Protein AF-A0A800DAU1-F1 (afdb_monomer)

Nearest PDB structures (foldseek):
  5vff-assembly1_A  TM=6.151E-01  e=9.108E+00  Mus musculus
  1kho-assembly2_B  TM=2.269E-01  e=9.108E+00  Clostridium perfringens

Structure (mmCIF, N/CA/C/O backbone):
data_AF-A0A800DAU1-F1
#
_entry.id   AF-A0A800DAU1-F1
#
loop_
_atom_site.group_PDB
_atom_site.id
_atom_site.type_symbol
_atom_site.label_atom_id
_atom_site.label_alt_id
_atom_site.label_comp_id
_atom_site.label_asym_id
_atom_site.label_entity_id
_atom_site.label_seq_id
_atom_site.pdbx_PDB_ins_code
_atom_site.Cartn_x
_atom_site.Cartn_y
_atom_site.Cartn_z
_atom_site.occupancy
_atom_site.B_iso_or_equiv
_atom_site.auth_seq_id
_atom_site.auth_comp_id
_atom_site.auth_asym_id
_atom_site.auth_atom_id
_atom_site.pdbx_PDB_model_num
ATOM 1 N N . MET A 1 1 ? -64.737 -35.208 86.878 1.00 44.78 1 MET A N 1
ATOM 2 C CA . MET A 1 1 ? -64.895 -34.808 85.461 1.00 44.78 1 MET A CA 1
ATOM 3 C C . MET A 1 1 ? -65.272 -33.338 85.442 1.00 44.78 1 MET A C 1
ATOM 5 O O . MET A 1 1 ? -66.194 -33.000 86.157 1.00 44.78 1 MET A O 1
ATOM 9 N N . GLY A 1 2 ? -64.647 -32.400 84.747 1.00 47.62 2 GLY A N 1
ATOM 10 C CA . GLY A 1 2 ? -63.525 -32.377 83.817 1.00 47.62 2 GLY A CA 1
ATOM 11 C C . GLY A 1 2 ? -63.308 -30.891 83.492 1.00 47.62 2 GLY A C 1
ATOM 12 O O . GLY A 1 2 ? -64.279 -30.163 83.304 1.00 47.62 2 GLY A O 1
ATOM 13 N N . LYS A 1 3 ? -62.055 -30.428 83.526 1.00 49.62 3 LYS A N 1
ATOM 14 C CA . LYS A 1 3 ? -61.672 -29.065 83.135 1.00 49.62 3 LYS A CA 1
ATOM 15 C C . LYS A 1 3 ? -61.951 -28.879 81.639 1.00 49.62 3 LYS A C 1
ATOM 17 O O . LYS A 1 3 ? -61.521 -29.715 80.851 1.00 49.62 3 LYS A O 1
ATOM 22 N N . MET A 1 4 ? -62.595 -27.780 81.250 1.00 49.31 4 MET A N 1
ATOM 23 C CA . MET A 1 4 ? -62.482 -27.242 79.892 1.00 49.31 4 MET A CA 1
ATOM 24 C C . MET A 1 4 ? -61.886 -25.845 79.979 1.00 49.31 4 MET A C 1
ATOM 26 O O . MET A 1 4 ? -62.515 -24.885 80.416 1.00 49.31 4 MET A O 1
ATOM 30 N N . GLU A 1 5 ? -60.613 -25.809 79.619 1.00 56.72 5 GLU A N 1
ATOM 31 C CA . GLU A 1 5 ? -59.763 -24.644 79.485 1.00 56.72 5 GLU A CA 1
ATOM 32 C C . GLU A 1 5 ? -60.055 -23.998 78.129 1.00 56.72 5 GLU A C 1
ATOM 34 O O . GLU A 1 5 ? -59.922 -24.629 77.082 1.00 56.72 5 GLU A O 1
ATOM 39 N N . ASN A 1 6 ? -60.534 -22.757 78.159 1.00 59.88 6 ASN A N 1
ATOM 40 C CA . ASN A 1 6 ? -60.914 -22.002 76.975 1.00 59.88 6 ASN A CA 1
ATOM 41 C C . ASN A 1 6 ? -59.719 -21.138 76.547 1.00 59.88 6 ASN A C 1
ATOM 43 O O . ASN A 1 6 ? -59.437 -20.118 77.176 1.00 59.88 6 ASN A O 1
ATOM 47 N N . GLN A 1 7 ? -58.988 -21.560 75.512 1.00 56.31 7 GLN A N 1
ATOM 48 C CA . GLN A 1 7 ? -57.932 -20.746 74.905 1.00 56.31 7 GLN A CA 1
ATOM 49 C C . GLN A 1 7 ? -58.517 -19.784 73.857 1.00 56.31 7 GLN A C 1
ATOM 51 O O . GLN A 1 7 ? -59.252 -20.224 72.968 1.00 56.31 7 GLN A O 1
ATOM 56 N N . PRO A 1 8 ? -58.160 -18.487 73.882 1.00 56.88 8 PRO A N 1
ATOM 57 C CA . PRO A 1 8 ? -58.545 -17.562 72.829 1.00 56.88 8 PRO A CA 1
ATOM 58 C C . PRO A 1 8 ? -57.656 -17.743 71.590 1.00 56.88 8 PRO A C 1
ATOM 60 O O . PRO A 1 8 ? -56.426 -17.700 71.660 1.00 56.88 8 PRO A O 1
ATOM 63 N N . LYS A 1 9 ? -58.300 -17.902 70.428 1.00 58.44 9 LYS A N 1
ATOM 64 C CA . LYS A 1 9 ? -57.666 -17.872 69.104 1.00 58.44 9 LYS A CA 1
ATOM 65 C C . LYS A 1 9 ? -57.026 -16.497 68.875 1.00 58.44 9 LYS A C 1
ATOM 6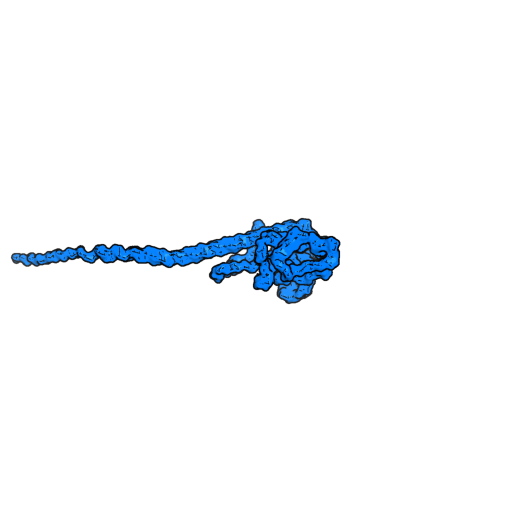7 O O . LYS A 1 9 ? -57.737 -15.505 68.726 1.00 58.44 9 LYS A O 1
ATOM 72 N N . ARG A 1 10 ? -55.692 -16.434 68.824 1.00 51.66 10 ARG A N 1
ATOM 73 C CA . ARG A 1 10 ? -54.959 -15.263 68.321 1.00 51.66 10 ARG A CA 1
ATOM 74 C C . ARG A 1 10 ? -55.112 -15.196 66.804 1.00 51.66 10 ARG A C 1
ATOM 76 O O . ARG A 1 10 ? -54.676 -16.097 66.094 1.00 51.66 10 ARG A O 1
ATOM 83 N N . ALA A 1 11 ? -55.741 -14.126 66.332 1.00 55.72 11 ALA A N 1
ATOM 84 C CA . ALA A 1 11 ? -55.803 -13.772 64.925 1.00 55.72 11 ALA A CA 1
ATOM 85 C C . ALA A 1 11 ? -54.410 -13.338 64.443 1.00 55.72 11 ALA A C 1
ATOM 87 O O . ALA A 1 11 ? -53.862 -12.339 64.900 1.00 55.72 11 ALA A O 1
ATOM 88 N N . SER A 1 12 ? -53.837 -14.113 63.529 1.00 56.31 12 SER A N 1
ATOM 89 C CA . SER A 1 12 ? -52.644 -13.780 62.758 1.00 56.31 12 SER A CA 1
ATOM 90 C C . SER A 1 12 ? -53.051 -12.910 61.565 1.00 56.31 12 SER A C 1
ATOM 92 O O . SER A 1 12 ? -53.364 -13.433 60.498 1.00 56.31 12 SER A O 1
ATOM 94 N N . VAL A 1 13 ? -53.100 -11.590 61.748 1.00 57.66 13 VAL A N 1
ATOM 95 C CA . VAL A 1 13 ? -53.393 -10.624 60.672 1.00 57.66 13 VAL A CA 1
ATOM 96 C C . VAL A 1 13 ? -52.386 -9.476 60.747 1.00 57.66 13 VAL A C 1
ATOM 98 O O . VAL A 1 13 ? -52.759 -8.351 61.027 1.00 57.66 13 VAL A O 1
ATOM 101 N N . GLU A 1 14 ? -51.093 -9.746 60.550 1.00 53.59 14 GLU A N 1
ATOM 102 C CA . GLU A 1 14 ? -50.077 -8.674 60.441 1.00 53.59 14 GLU A CA 1
ATOM 103 C C . GLU A 1 14 ? -48.959 -8.955 59.415 1.00 53.59 14 GLU A C 1
ATOM 105 O O . GLU A 1 14 ? -47.984 -8.215 59.347 1.00 53.59 14 GLU A O 1
ATOM 110 N N . HIS A 1 15 ? -49.083 -9.975 58.556 1.00 51.50 15 HIS A N 1
ATOM 111 C CA . HIS A 1 15 ? -47.980 -10.381 57.666 1.00 51.50 15 HIS A CA 1
ATOM 112 C C . HIS A 1 15 ? -48.125 -10.019 56.177 1.00 51.50 15 HIS A C 1
ATOM 114 O O . HIS A 1 15 ? -47.271 -10.406 55.385 1.00 51.50 15 HIS A O 1
ATOM 120 N N . GLU A 1 16 ? -49.142 -9.253 55.766 1.00 52.91 16 GLU A N 1
ATOM 121 C CA . GLU A 1 16 ? -49.354 -8.948 54.334 1.00 52.91 16 GLU A CA 1
ATOM 122 C C . GLU A 1 16 ? -49.002 -7.509 53.908 1.00 52.91 16 GLU A C 1
ATOM 124 O O . GLU A 1 16 ? -48.847 -7.238 52.717 1.00 52.91 16 GLU A O 1
ATOM 129 N N . ALA A 1 17 ? -48.793 -6.575 54.843 1.00 50.41 17 ALA A N 1
ATOM 130 C CA . ALA A 1 17 ? -48.525 -5.171 54.497 1.00 50.41 17 ALA A CA 1
ATOM 131 C C . ALA A 1 17 ? -47.050 -4.873 54.136 1.00 50.41 17 ALA A C 1
ATOM 133 O O . ALA A 1 17 ? -46.772 -3.894 53.442 1.00 50.41 17 ALA A O 1
ATOM 134 N N . GLY A 1 18 ? -46.099 -5.718 54.556 1.00 46.88 18 GLY A N 1
ATOM 135 C CA . GLY A 1 18 ? -44.660 -5.523 54.309 1.00 46.88 18 GLY A CA 1
ATOM 136 C C . GLY A 1 18 ? -44.160 -6.004 52.939 1.00 46.88 18 GLY A C 1
ATOM 137 O O . GLY A 1 18 ? -43.144 -5.516 52.449 1.00 46.88 18 GLY A O 1
ATOM 138 N N . ALA A 1 19 ? -44.881 -6.916 52.280 1.00 54.31 19 ALA A N 1
ATOM 139 C CA . ALA A 1 19 ? -44.413 -7.574 51.056 1.00 54.31 19 ALA A CA 1
ATOM 140 C C . ALA A 1 19 ? -44.538 -6.707 49.785 1.00 54.31 19 ALA A C 1
ATOM 142 O O . ALA A 1 19 ? -43.843 -6.942 48.800 1.00 54.31 19 ALA A O 1
ATOM 143 N N . ARG A 1 20 ? -45.386 -5.667 49.789 1.00 52.28 20 ARG A N 1
ATOM 144 C CA . ARG A 1 20 ? -45.664 -4.857 48.585 1.00 52.28 20 ARG A CA 1
ATOM 145 C C . ARG A 1 20 ? -44.601 -3.804 48.246 1.00 52.28 20 ARG A C 1
ATOM 147 O O . ARG A 1 20 ? -44.620 -3.281 47.138 1.00 52.28 20 ARG A O 1
ATOM 154 N N . ARG A 1 21 ? -43.663 -3.493 49.150 1.00 54.31 21 ARG A N 1
ATOM 155 C CA . ARG A 1 21 ? -42.568 -2.531 48.883 1.00 54.31 21 ARG A CA 1
ATOM 156 C C . ARG A 1 21 ? -41.287 -3.171 48.334 1.00 54.31 21 ARG A C 1
ATOM 158 O O . ARG A 1 21 ? -40.454 -2.450 47.799 1.00 54.31 21 ARG A O 1
ATOM 165 N N . ALA A 1 22 ? -41.142 -4.495 48.412 1.00 58.00 22 ALA A N 1
ATOM 166 C CA . ALA A 1 22 ? -39.903 -5.187 48.046 1.00 58.00 22 ALA A CA 1
ATOM 167 C C . ALA A 1 22 ? -39.647 -5.288 46.525 1.00 58.00 22 ALA A C 1
ATOM 169 O O . ALA A 1 22 ? -38.501 -5.427 46.117 1.00 58.00 22 ALA A O 1
ATOM 170 N N . GLY A 1 23 ? -40.677 -5.172 45.677 1.00 61.88 23 GLY A N 1
ATOM 171 C CA . GLY A 1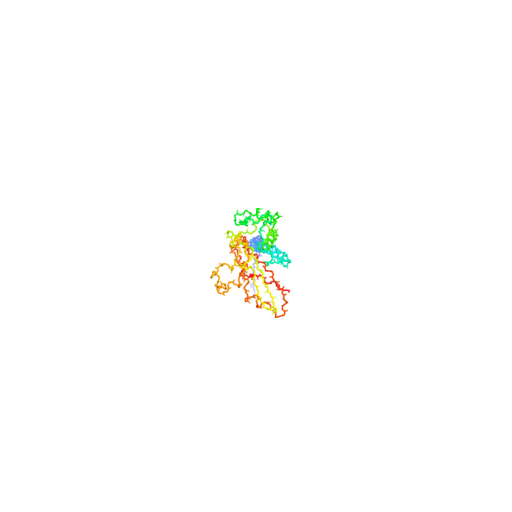 23 ? -40.532 -5.361 44.223 1.00 61.88 23 GLY A CA 1
ATOM 172 C C . GLY A 1 23 ? -40.119 -4.119 43.420 1.00 61.88 23 GLY A C 1
ATOM 173 O O . GLY A 1 23 ? -39.563 -4.250 42.335 1.00 61.88 23 GLY A O 1
ATOM 174 N N . LEU A 1 24 ? -40.361 -2.906 43.933 1.00 67.31 24 LEU A N 1
ATOM 175 C CA . LEU A 1 24 ? -40.197 -1.666 43.150 1.00 67.31 24 LEU A CA 1
ATOM 176 C C . LEU A 1 24 ? -38.726 -1.278 42.908 1.00 67.31 24 LEU A C 1
ATOM 178 O O . LEU A 1 24 ? -38.423 -0.662 41.892 1.00 67.31 24 LEU A O 1
ATOM 182 N N . GLY A 1 25 ? -37.810 -1.654 43.806 1.00 78.50 25 GLY A N 1
ATOM 183 C CA . GLY A 1 25 ? -36.373 -1.388 43.645 1.00 78.50 25 GLY A CA 1
ATOM 184 C C . GLY A 1 25 ? -35.638 -2.435 42.805 1.00 78.50 25 GLY A C 1
ATOM 185 O O . GLY A 1 25 ? -34.617 -2.128 42.197 1.00 78.50 25 GLY A O 1
ATOM 186 N N . GLN A 1 26 ? -36.168 -3.657 42.728 1.00 86.75 26 GLN A N 1
ATOM 187 C CA . GLN A 1 26 ? -35.497 -4.778 42.070 1.00 86.75 26 GLN A CA 1
ATOM 188 C C . GLN A 1 26 ? -35.384 -4.572 40.552 1.00 86.75 26 GLN A C 1
ATOM 190 O O . GLN A 1 26 ? -34.303 -4.735 39.998 1.00 86.75 26 GLN A O 1
ATOM 195 N N . SER A 1 27 ? -36.454 -4.115 39.892 1.00 87.00 27 SER A N 1
ATOM 196 C CA . SER A 1 27 ? -36.438 -3.853 38.442 1.00 87.00 27 SER A CA 1
ATOM 197 C C . SER A 1 27 ? -35.464 -2.728 38.050 1.00 87.00 27 SER A C 1
ATOM 199 O O . SER A 1 27 ? -34.816 -2.802 37.002 1.00 87.00 27 SER A O 1
ATOM 201 N N . MET A 1 28 ? -35.300 -1.712 38.910 1.00 91.25 28 MET A N 1
ATOM 202 C CA . MET A 1 28 ? -34.313 -0.649 38.690 1.00 91.25 28 MET A CA 1
ATOM 203 C C . MET A 1 28 ? -32.881 -1.164 38.842 1.00 91.25 28 MET A C 1
ATOM 205 O O . MET A 1 28 ? -32.027 -0.797 38.042 1.00 91.25 28 MET A O 1
ATOM 209 N N . VAL A 1 29 ? -32.623 -2.039 39.820 1.00 94.12 29 VAL A N 1
ATOM 210 C CA . VAL A 1 29 ? -31.297 -2.645 40.024 1.00 94.12 29 VAL A CA 1
ATOM 211 C C . VAL A 1 29 ? -30.943 -3.600 38.884 1.00 94.12 29 VAL A C 1
ATOM 213 O O . VAL A 1 29 ? -29.836 -3.528 38.358 1.00 94.12 29 VAL A O 1
ATOM 216 N N . GLU A 1 30 ? -31.881 -4.441 38.445 1.00 93.69 30 GLU A N 1
ATOM 217 C CA . GLU A 1 30 ? -31.672 -5.342 37.304 1.00 93.69 30 GLU A CA 1
ATOM 218 C C . GLU A 1 30 ? -31.353 -4.555 36.025 1.00 93.69 30 GLU A C 1
ATOM 220 O O . GLU A 1 30 ? -30.387 -4.868 35.329 1.00 93.69 30 GLU A O 1
ATOM 225 N N . THR A 1 31 ? -32.093 -3.476 35.755 1.00 94.50 31 THR A N 1
ATOM 226 C CA . THR A 1 31 ? -31.830 -2.621 34.587 1.00 94.50 31 THR A CA 1
ATOM 227 C C . THR A 1 31 ? -30.508 -1.867 34.719 1.00 94.50 31 THR A C 1
ATOM 229 O O . THR A 1 31 ? -29.761 -1.773 33.748 1.00 94.50 31 THR A O 1
ATOM 232 N N . ALA A 1 32 ? -30.175 -1.370 35.914 1.00 95.81 32 ALA A N 1
ATOM 233 C CA . ALA A 1 32 ? -28.920 -0.663 36.166 1.00 95.81 32 ALA A CA 1
ATOM 234 C C . ALA A 1 32 ? -27.685 -1.553 35.958 1.00 95.81 32 ALA A C 1
ATOM 236 O O . ALA A 1 32 ? -26.639 -1.045 35.563 1.00 95.81 32 ALA A O 1
ATOM 237 N N . ILE A 1 33 ? -27.804 -2.865 36.188 1.00 96.19 33 ILE A N 1
ATOM 238 C CA . ILE A 1 33 ? -26.721 -3.831 35.958 1.00 96.19 33 ILE A CA 1
ATOM 239 C C . ILE A 1 33 ? -26.691 -4.301 34.495 1.00 96.19 33 ILE A C 1
ATOM 241 O O . ILE A 1 33 ? -25.612 -4.457 33.929 1.00 96.19 33 ILE A O 1
ATOM 245 N N . MET A 1 34 ? -27.848 -4.488 33.852 1.00 97.38 34 MET A N 1
ATOM 246 C CA . MET A 1 34 ? -27.910 -4.932 32.451 1.00 97.38 34 MET A CA 1
ATOM 247 C C . MET A 1 34 ? -27.519 -3.840 31.452 1.00 97.38 34 MET A C 1
ATOM 249 O O . MET A 1 34 ? -26.905 -4.135 30.428 1.00 97.38 34 MET A O 1
ATOM 253 N N . LEU A 1 35 ? -27.845 -2.578 31.740 1.00 96.62 35 LEU A N 1
ATOM 254 C CA . LEU A 1 35 ? -27.559 -1.453 30.853 1.00 96.62 35 LEU A CA 1
ATOM 255 C C . LEU A 1 35 ? -26.067 -1.314 30.491 1.00 96.62 35 LEU A C 1
ATOM 257 O O . LEU A 1 35 ? -25.782 -1.251 29.297 1.00 96.62 35 LEU A O 1
ATOM 261 N N . PRO A 1 36 ? -25.100 -1.293 31.432 1.00 94.44 36 PRO A N 1
ATOM 262 C CA . PRO A 1 36 ? -23.690 -1.183 31.066 1.00 94.44 36 PRO A CA 1
ATOM 263 C C . PRO A 1 36 ? -23.222 -2.368 30.214 1.00 94.44 36 PRO A C 1
ATOM 265 O O . PRO A 1 36 ? -22.503 -2.155 29.245 1.00 94.44 36 PRO A O 1
ATOM 268 N N . ILE A 1 37 ? -23.680 -3.592 30.502 1.00 95.56 37 ILE A N 1
ATOM 269 C CA . ILE A 1 37 ? -23.344 -4.786 29.707 1.00 95.56 37 ILE A CA 1
ATOM 270 C C . ILE A 1 37 ? -23.860 -4.635 28.270 1.00 95.56 37 ILE A C 1
ATOM 272 O O . ILE A 1 37 ? -23.130 -4.902 27.315 1.00 95.56 37 ILE A O 1
ATOM 276 N N . LEU A 1 38 ? -25.096 -4.157 28.107 1.00 96.69 38 LEU A N 1
ATOM 277 C CA . LEU A 1 38 ? -25.680 -3.906 26.792 1.00 96.69 38 LEU A CA 1
ATOM 278 C C . LEU A 1 38 ? -24.913 -2.816 26.030 1.00 96.69 38 LEU A C 1
ATOM 280 O O . LEU A 1 38 ? -24.658 -2.974 24.839 1.00 96.69 38 LEU A O 1
ATOM 284 N N . LEU A 1 39 ? -24.515 -1.735 26.705 1.00 94.25 39 LEU A N 1
ATOM 285 C CA . LEU A 1 39 ? -23.732 -0.661 26.091 1.00 94.25 39 LEU A CA 1
ATOM 286 C C . LEU A 1 39 ? -22.349 -1.147 25.644 1.00 94.25 39 LEU A C 1
ATOM 288 O O . LEU A 1 39 ? -21.928 -0.799 24.544 1.00 94.25 39 LEU A O 1
ATOM 292 N N . PHE A 1 40 ? -21.679 -1.991 26.434 1.00 92.06 40 PHE A N 1
ATOM 293 C CA . PHE A 1 40 ? -20.421 -2.625 26.024 1.00 92.06 40 PHE A CA 1
ATOM 294 C C . PHE A 1 40 ? -20.599 -3.505 24.784 1.00 92.06 40 PHE A C 1
ATOM 296 O O . PHE A 1 40 ? -19.793 -3.431 23.860 1.00 92.06 40 PHE A O 1
ATOM 303 N N . LEU A 1 41 ? -21.670 -4.300 24.732 1.00 92.81 41 LEU A N 1
ATOM 304 C CA . LEU A 1 41 ? -21.959 -5.155 23.582 1.00 92.81 41 LEU A CA 1
ATOM 305 C C . LEU A 1 41 ? -22.240 -4.330 22.318 1.00 92.81 41 LEU A C 1
ATOM 307 O O . LEU A 1 41 ? -21.710 -4.640 21.254 1.00 92.81 41 LEU A O 1
ATOM 311 N N . ILE A 1 42 ? -23.022 -3.253 22.432 1.00 94.38 42 ILE A N 1
ATOM 312 C CA . ILE A 1 42 ? -23.292 -2.346 21.308 1.00 94.38 42 ILE A CA 1
ATOM 313 C C . ILE A 1 42 ? -22.000 -1.661 20.848 1.00 94.38 42 ILE A C 1
ATOM 315 O O . ILE A 1 42 ? -21.743 -1.617 19.648 1.00 94.38 42 ILE A O 1
ATOM 319 N N . ALA A 1 43 ? -21.173 -1.169 21.776 1.00 91.62 43 ALA A N 1
ATOM 320 C CA . ALA A 1 43 ? -19.896 -0.542 21.443 1.00 91.62 43 ALA A CA 1
ATOM 321 C C . ALA A 1 43 ? -18.969 -1.505 20.682 1.00 91.62 43 ALA A C 1
ATOM 323 O O . ALA A 1 43 ? -18.417 -1.124 19.652 1.00 91.62 43 ALA A O 1
ATOM 324 N N . GLY A 1 44 ? -18.872 -2.763 21.126 1.00 89.31 44 GLY A N 1
ATOM 325 C CA . GLY A 1 44 ? -18.091 -3.790 20.433 1.00 89.31 44 GLY A CA 1
ATOM 326 C C . GLY A 1 44 ? -18.612 -4.095 19.025 1.00 89.31 44 GLY A C 1
ATOM 327 O O . GLY A 1 44 ? -17.827 -4.184 18.086 1.00 89.31 44 GLY A O 1
ATOM 328 N N . ILE A 1 45 ? -19.935 -4.195 18.838 1.00 91.88 45 ILE A N 1
ATOM 329 C CA . ILE A 1 45 ? -20.529 -4.409 17.505 1.00 91.88 45 ILE A CA 1
ATOM 330 C C . ILE A 1 45 ? -20.237 -3.228 16.572 1.00 91.88 45 ILE A C 1
ATOM 332 O O . ILE A 1 45 ? -19.914 -3.438 15.403 1.00 91.88 45 ILE A O 1
ATOM 336 N N . VAL A 1 46 ? -20.344 -1.994 17.074 1.00 92.31 46 VAL A N 1
ATOM 337 C CA . VAL A 1 46 ? -20.058 -0.786 16.285 1.00 92.31 46 VAL A CA 1
ATOM 338 C C . VAL A 1 46 ? -18.590 -0.745 15.860 1.00 92.31 46 VAL A C 1
ATOM 340 O O . VAL A 1 46 ? -18.316 -0.463 14.696 1.00 92.31 46 VAL A O 1
ATOM 343 N N . GLU A 1 47 ? -17.657 -1.069 16.758 1.00 89.50 47 GLU A N 1
ATOM 344 C CA . GLU A 1 47 ? -16.227 -1.098 16.431 1.00 89.50 47 GLU A CA 1
ATOM 345 C C . GLU A 1 47 ? -15.894 -2.177 15.393 1.00 89.50 47 GLU A C 1
ATOM 347 O O . GLU A 1 47 ? -15.238 -1.879 14.396 1.00 89.50 47 GLU A O 1
ATOM 352 N N . ILE A 1 48 ? -16.415 -3.399 15.555 1.00 87.75 48 ILE A N 1
ATOM 353 C CA . ILE A 1 48 ? -16.227 -4.475 14.568 1.00 87.75 48 ILE A CA 1
ATOM 354 C C . ILE A 1 48 ? -16.808 -4.072 13.208 1.00 87.75 48 ILE A C 1
ATOM 356 O O . ILE A 1 48 ? -16.197 -4.335 12.174 1.00 87.75 48 ILE A O 1
ATOM 360 N N . GLY A 1 49 ? -17.970 -3.412 13.188 1.00 90.19 49 GLY A N 1
ATOM 361 C CA . GLY A 1 49 ? -18.570 -2.903 11.955 1.00 90.19 49 GLY A CA 1
ATOM 362 C C . GLY A 1 49 ? -17.705 -1.844 11.266 1.00 90.19 49 GLY A C 1
ATOM 363 O O . GLY A 1 49 ? -17.529 -1.897 10.049 1.00 90.19 49 GLY A O 1
ATOM 364 N N . ALA A 1 50 ? -17.132 -0.914 12.035 1.00 88.50 50 ALA A N 1
ATOM 365 C CA . ALA A 1 50 ? -16.229 0.109 11.513 1.00 88.50 50 ALA A CA 1
ATOM 366 C C . ALA A 1 50 ? -14.948 -0.506 10.923 1.00 88.50 50 ALA A C 1
ATOM 368 O O . ALA A 1 50 ? -14.601 -0.195 9.783 1.00 88.50 50 ALA A O 1
ATOM 369 N N . LEU A 1 51 ? -14.310 -1.431 11.648 1.00 87.38 51 LEU A N 1
ATOM 370 C CA . LEU A 1 51 ? -13.112 -2.143 11.188 1.00 87.38 51 LEU A CA 1
ATOM 371 C C . LEU A 1 51 ? -13.394 -3.025 9.968 1.00 87.38 51 LEU A C 1
ATOM 373 O O . LEU A 1 51 ? -12.598 -3.063 9.036 1.00 87.38 51 LEU A O 1
ATOM 377 N N . GLY A 1 52 ? -14.541 -3.706 9.936 1.00 87.69 52 GLY A N 1
ATOM 378 C CA . GLY A 1 52 ? -14.950 -4.508 8.785 1.00 87.69 52 GLY A CA 1
ATOM 379 C C . GLY A 1 52 ? -15.164 -3.657 7.534 1.00 87.69 52 GLY A C 1
ATOM 380 O O . GLY A 1 52 ? -14.711 -4.026 6.454 1.00 87.69 52 GLY A O 1
ATOM 381 N N . ASN A 1 53 ? -15.808 -2.496 7.669 1.00 91.00 53 ASN A N 1
ATOM 382 C CA . ASN A 1 53 ? -15.989 -1.566 6.554 1.00 91.00 53 ASN A CA 1
ATOM 383 C C . ASN A 1 53 ? -14.646 -1.038 6.026 1.00 91.00 53 ASN A C 1
ATOM 385 O O . ASN A 1 53 ? -14.421 -1.004 4.820 1.00 91.00 53 ASN A O 1
ATOM 389 N N . GLU A 1 54 ? -13.756 -0.649 6.934 1.00 89.25 54 GLU A N 1
ATOM 390 C CA . GLU A 1 54 ? -12.395 -0.225 6.619 1.00 89.25 54 GLU A CA 1
ATOM 391 C C . GLU A 1 54 ? -11.618 -1.313 5.869 1.00 89.25 54 GLU A C 1
ATOM 393 O O . GLU A 1 54 ? -11.109 -1.066 4.777 1.00 89.25 54 GLU A O 1
ATOM 398 N N . TYR A 1 55 ? -11.610 -2.537 6.393 1.00 88.25 55 TYR A N 1
ATOM 399 C CA . TYR A 1 55 ? -10.966 -3.675 5.749 1.00 88.25 55 TYR A CA 1
ATOM 400 C C . TYR A 1 55 ? -11.459 -3.891 4.313 1.00 88.25 55 TYR A C 1
ATOM 402 O O . TYR A 1 55 ? -10.647 -4.060 3.404 1.00 88.25 55 TYR A O 1
ATOM 410 N N . MET A 1 56 ? -12.777 -3.845 4.088 1.00 91.69 56 MET A N 1
ATOM 411 C CA . MET A 1 56 ? -13.346 -4.023 2.748 1.00 91.69 56 MET A CA 1
ATOM 412 C C . MET A 1 56 ? -12.871 -2.940 1.773 1.00 91.69 56 MET A C 1
ATOM 414 O O . MET A 1 56 ? -12.511 -3.263 0.646 1.00 91.69 56 MET A O 1
ATOM 418 N N . ILE A 1 57 ? -12.793 -1.681 2.217 1.00 94.25 57 ILE A N 1
ATOM 419 C CA . ILE A 1 57 ? -12.289 -0.565 1.402 1.00 94.25 57 ILE A CA 1
ATOM 420 C C . ILE A 1 57 ? -10.843 -0.819 0.958 1.00 94.25 57 ILE A C 1
ATOM 422 O O . ILE A 1 57 ? -10.527 -0.690 -0.225 1.00 94.25 57 ILE A O 1
ATOM 426 N N . PHE A 1 58 ? -9.965 -1.203 1.886 1.00 93.19 58 PHE A N 1
ATOM 427 C CA . PHE A 1 58 ? -8.566 -1.496 1.567 1.00 93.19 58 PHE A CA 1
ATOM 428 C C . PHE A 1 58 ? -8.417 -2.719 0.669 1.00 93.19 58 PHE A C 1
ATOM 430 O O . PHE A 1 58 ? -7.630 -2.707 -0.279 1.00 93.19 58 PHE A O 1
ATOM 437 N N . HIS A 1 59 ? -9.193 -3.766 0.935 1.00 92.50 59 HIS A N 1
ATOM 438 C CA . HIS A 1 59 ? -9.163 -4.985 0.144 1.00 92.50 59 HIS A CA 1
ATOM 439 C C . HIS A 1 59 ? -9.619 -4.742 -1.301 1.00 92.50 59 HIS A C 1
ATOM 441 O O . HIS A 1 59 ? -8.976 -5.218 -2.239 1.00 92.50 59 HIS A O 1
ATOM 447 N N . ASP A 1 60 ? -10.689 -3.970 -1.493 1.00 95.19 60 ASP A N 1
ATOM 448 C CA . ASP A 1 60 ? -11.180 -3.605 -2.821 1.00 95.19 60 ASP A CA 1
ATOM 449 C C . ASP A 1 60 ? -10.168 -2.718 -3.562 1.00 95.19 60 ASP A C 1
ATOM 451 O O . ASP A 1 60 ? -9.874 -2.978 -4.732 1.00 95.19 60 ASP A O 1
ATOM 455 N N . ALA A 1 61 ? -9.553 -1.746 -2.876 1.00 96.38 61 ALA A N 1
ATOM 456 C CA . ALA A 1 61 ? -8.500 -0.904 -3.445 1.00 96.38 61 ALA A CA 1
ATOM 457 C C . ALA A 1 61 ? -7.280 -1.722 -3.908 1.00 96.38 61 ALA A C 1
ATOM 459 O O . ALA A 1 61 ? -6.802 -1.536 -5.030 1.00 96.38 61 ALA A O 1
ATOM 460 N N . ALA A 1 62 ? -6.806 -2.662 -3.083 1.00 95.56 62 ALA A N 1
ATOM 461 C CA . ALA A 1 62 ? -5.686 -3.537 -3.425 1.00 95.56 62 ALA A CA 1
ATOM 462 C C . ALA A 1 62 ? -6.016 -4.451 -4.615 1.00 95.56 62 ALA A C 1
ATOM 464 O O . ALA A 1 62 ? -5.201 -4.618 -5.523 1.00 95.56 62 ALA A O 1
ATOM 465 N N . ARG A 1 63 ? -7.228 -5.022 -4.651 1.00 95.12 63 ARG A N 1
ATOM 466 C CA . ARG A 1 63 ? -7.676 -5.897 -5.745 1.00 95.12 63 ARG A CA 1
ATOM 467 C C . ARG A 1 63 ? -7.794 -5.167 -7.068 1.00 95.12 63 ARG A C 1
ATOM 469 O O . ARG A 1 63 ? -7.417 -5.730 -8.095 1.00 95.12 63 ARG A O 1
ATOM 476 N N . GLU A 1 64 ? -8.330 -3.954 -7.053 1.00 96.50 64 GLU A N 1
ATOM 477 C CA . GLU A 1 64 ? -8.465 -3.154 -8.264 1.00 96.50 64 GLU A CA 1
ATOM 478 C C . GLU A 1 64 ? -7.091 -2.745 -8.804 1.00 96.50 64 GLU A C 1
ATOM 480 O O . GLU A 1 64 ? -6.802 -2.954 -9.982 1.00 96.50 64 GLU A O 1
ATOM 485 N N . ALA A 1 65 ? -6.195 -2.295 -7.922 1.00 96.75 65 ALA A N 1
ATOM 486 C CA . ALA A 1 65 ? -4.812 -1.990 -8.274 1.00 96.75 65 ALA A CA 1
ATOM 487 C C . ALA A 1 65 ? -4.060 -3.209 -8.832 1.00 96.75 65 ALA A C 1
ATOM 489 O O . ALA A 1 65 ? -3.400 -3.106 -9.865 1.00 96.75 65 ALA A O 1
ATOM 490 N N . ALA A 1 66 ? -4.201 -4.383 -8.207 1.00 95.75 66 ALA A N 1
ATOM 491 C CA . ALA A 1 66 ? -3.565 -5.612 -8.676 1.00 95.75 66 ALA A CA 1
ATOM 492 C C . ALA A 1 66 ? -4.104 -6.061 -10.044 1.00 95.75 66 ALA A C 1
ATOM 494 O O . ALA A 1 66 ? -3.328 -6.465 -10.910 1.00 95.75 66 ALA A O 1
ATOM 495 N N . ARG A 1 67 ? -5.422 -5.966 -10.272 1.00 95.25 67 ARG A N 1
ATOM 496 C CA . ARG A 1 67 ? -6.043 -6.278 -11.572 1.00 95.25 67 ARG A CA 1
ATOM 497 C C . ARG A 1 67 ? -5.557 -5.357 -12.676 1.00 95.25 67 ARG A C 1
ATOM 499 O O . ARG A 1 67 ? -5.292 -5.824 -13.780 1.00 95.25 67 ARG A O 1
ATOM 506 N N . PHE A 1 68 ? -5.455 -4.069 -12.379 1.00 95.06 68 PHE A N 1
ATOM 507 C CA . PHE A 1 68 ? -4.922 -3.092 -13.310 1.00 95.06 68 PHE A CA 1
ATOM 508 C C . PHE A 1 68 ? -3.444 -3.366 -13.612 1.00 95.06 68 PHE A C 1
ATOM 510 O O . PHE A 1 68 ? -3.080 -3.512 -14.777 1.00 95.06 68 PHE A O 1
ATOM 517 N N . GLY A 1 69 ? -2.620 -3.552 -12.576 1.00 93.38 69 GLY A N 1
ATOM 518 C CA . GLY A 1 69 ? -1.196 -3.855 -12.718 1.00 93.38 69 GLY A CA 1
ATOM 519 C C . GLY A 1 69 ? -0.920 -5.154 -13.476 1.00 93.38 69 GLY A C 1
ATOM 520 O O . GLY A 1 69 ? 0.044 -5.225 -14.227 1.00 93.38 69 GLY A O 1
ATOM 521 N N . ALA A 1 70 ? -1.783 -6.166 -13.362 1.00 93.19 70 ALA A N 1
ATOM 522 C CA . ALA A 1 70 ? -1.642 -7.420 -14.107 1.00 93.19 70 ALA A CA 1
ATOM 523 C C . ALA A 1 70 ? -1.765 -7.257 -15.637 1.00 93.19 70 ALA A C 1
ATOM 525 O O . ALA A 1 70 ? -1.341 -8.146 -16.373 1.00 93.19 70 ALA A O 1
ATOM 526 N N . ASN A 1 71 ? -2.327 -6.143 -16.122 1.00 91.69 71 ASN A N 1
ATOM 527 C CA . ASN A 1 71 ? -2.398 -5.823 -17.552 1.00 91.69 71 ASN A CA 1
ATOM 528 C C . ASN A 1 71 ? -1.187 -5.020 -18.054 1.00 91.69 71 ASN A C 1
ATOM 530 O O . ASN A 1 71 ? -1.111 -4.724 -19.248 1.00 91.69 71 ASN A O 1
ATOM 534 N N . LEU A 1 72 ? -0.270 -4.640 -17.163 1.00 89.06 72 LEU A N 1
ATOM 535 C CA . LEU A 1 72 ? 0.900 -3.826 -17.469 1.00 89.06 72 LEU A CA 1
ATOM 536 C C . LEU A 1 72 ? 2.187 -4.652 -17.412 1.00 89.06 72 LEU A C 1
ATOM 538 O O . LEU A 1 72 ? 2.238 -5.728 -16.818 1.00 89.06 72 LEU A O 1
ATOM 542 N N . ASP A 1 73 ? 3.246 -4.115 -18.014 1.00 88.19 73 ASP A N 1
ATOM 543 C CA . ASP A 1 73 ? 4.572 -4.728 -18.013 1.00 88.19 73 ASP A CA 1
ATOM 544 C C . ASP A 1 73 ? 5.565 -3.876 -17.194 1.00 88.19 73 ASP A C 1
ATOM 546 O O . ASP A 1 73 ? 5.974 -2.798 -17.648 1.00 88.19 73 ASP A O 1
ATOM 550 N N . PRO A 1 74 ? 5.999 -4.343 -16.006 1.00 86.19 74 PRO A N 1
ATOM 551 C CA . PRO A 1 74 ? 6.941 -3.607 -15.168 1.00 86.19 74 PRO A CA 1
ATOM 552 C C . PRO A 1 74 ? 8.355 -3.525 -15.762 1.00 86.19 74 PRO A C 1
ATOM 554 O O . PRO A 1 74 ? 9.166 -2.743 -15.270 1.00 86.19 74 PRO A O 1
ATOM 557 N N . GLU A 1 75 ? 8.706 -4.322 -16.776 1.00 82.69 75 GLU A N 1
ATOM 558 C CA . GLU A 1 75 ? 10.006 -4.236 -17.450 1.00 82.69 75 GLU A CA 1
ATOM 559 C C . GLU A 1 75 ? 10.057 -3.094 -18.466 1.00 82.69 75 GLU A C 1
ATOM 561 O O . GLU A 1 75 ? 11.089 -2.424 -18.605 1.00 82.69 75 GLU A O 1
ATOM 566 N N . LEU A 1 76 ? 8.937 -2.847 -19.144 1.00 78.81 76 LEU A N 1
ATOM 567 C CA . LEU A 1 76 ? 8.850 -1.810 -20.162 1.00 78.81 76 LEU A CA 1
ATOM 568 C C . LEU A 1 76 ? 8.607 -0.436 -19.552 1.00 78.81 76 LEU A C 1
ATOM 570 O O . LEU A 1 76 ? 9.203 0.534 -20.018 1.00 78.81 76 LEU A O 1
ATOM 574 N N . THR A 1 77 ? 7.760 -0.337 -18.525 1.00 76.12 77 THR A N 1
ATOM 575 C CA . THR A 1 77 ? 7.197 0.968 -18.167 1.00 76.12 77 THR A CA 1
ATOM 576 C C . THR A 1 77 ? 7.756 1.595 -16.888 1.00 76.12 77 THR A C 1
ATOM 578 O O . THR A 1 77 ? 7.684 2.810 -16.724 1.00 76.12 77 THR A O 1
ATOM 581 N N . SER A 1 78 ? 8.451 0.841 -16.029 1.00 75.25 78 SER A N 1
ATOM 582 C CA . SER A 1 78 ? 9.019 1.371 -14.772 1.00 75.25 78 SER A CA 1
ATOM 583 C C . SER A 1 78 ? 10.127 2.423 -14.950 1.00 75.25 78 SER A C 1
ATOM 585 O O . SER A 1 78 ? 10.550 3.046 -13.979 1.00 75.25 78 SER A O 1
ATOM 587 N N . LYS A 1 79 ? 10.660 2.578 -16.168 1.00 71.62 79 LYS A N 1
ATOM 588 C CA . LYS A 1 79 ? 11.773 3.491 -16.477 1.00 71.62 79 LYS A CA 1
ATOM 589 C C . LYS A 1 79 ? 11.305 4.895 -16.846 1.00 71.62 79 LYS A C 1
ATOM 591 O O . LYS A 1 79 ? 12.125 5.813 -16.852 1.00 71.62 79 LYS A O 1
ATOM 596 N N . TYR A 1 80 ? 10.027 5.071 -17.172 1.00 70.69 80 TYR A N 1
ATOM 597 C CA . TYR A 1 80 ? 9.504 6.363 -17.601 1.00 70.69 80 TYR A CA 1
ATOM 598 C C . TYR A 1 80 ? 9.115 7.233 -16.395 1.00 70.69 80 TYR A C 1
ATOM 600 O O . TYR A 1 80 ? 8.663 6.695 -15.379 1.00 70.69 80 TYR A O 1
ATOM 608 N N . PRO A 1 81 ? 9.340 8.559 -16.473 1.00 64.88 81 PRO A N 1
ATOM 609 C CA . PRO A 1 81 ? 9.004 9.493 -15.404 1.00 64.88 81 PRO A CA 1
ATOM 610 C C . PRO A 1 81 ? 7.494 9.647 -15.190 1.00 64.88 81 PRO A C 1
ATOM 612 O O . PRO A 1 81 ? 6.671 9.183 -15.985 1.00 64.88 81 PRO A O 1
ATOM 615 N N . PHE A 1 82 ? 7.136 10.301 -14.081 1.00 63.47 82 PHE A N 1
ATOM 616 C CA . PHE A 1 82 ? 5.744 10.593 -13.733 1.00 63.47 82 PHE A CA 1
ATOM 617 C C . PHE A 1 82 ? 5.061 11.574 -14.701 1.00 63.47 82 PHE A C 1
ATOM 619 O O . PHE A 1 82 ? 3.844 11.558 -14.792 1.00 63.47 82 PHE A O 1
ATOM 626 N N . ASP A 1 83 ? 5.827 12.377 -15.441 1.00 61.81 83 ASP A N 1
ATOM 627 C CA . ASP A 1 83 ? 5.338 13.159 -16.578 1.00 61.81 83 ASP A CA 1
ATOM 628 C C . ASP A 1 83 ? 6.138 12.770 -17.827 1.00 61.81 83 ASP A C 1
ATOM 630 O O . ASP A 1 83 ? 7.315 13.108 -17.970 1.00 61.81 83 ASP A O 1
ATOM 634 N N . ALA A 1 84 ? 5.516 12.021 -18.738 1.00 54.72 84 ALA A N 1
ATOM 635 C CA . ALA A 1 84 ? 6.170 11.588 -19.973 1.00 54.72 84 ALA A CA 1
ATOM 636 C C . ALA A 1 84 ? 6.447 12.743 -20.964 1.00 54.72 84 ALA A C 1
ATOM 638 O O . ALA A 1 84 ? 7.128 12.522 -21.970 1.00 54.72 84 ALA A O 1
ATOM 639 N N . HIS A 1 85 ? 5.946 13.961 -20.708 1.00 55.34 85 HIS A N 1
ATOM 640 C CA . HIS A 1 85 ? 6.147 15.121 -21.581 1.00 55.34 85 HIS A CA 1
ATOM 641 C C . HIS A 1 85 ? 7.514 15.785 -21.396 1.00 55.34 85 HIS A C 1
ATOM 643 O O . HIS A 1 85 ? 8.013 16.399 -22.344 1.00 55.34 85 HIS A O 1
ATOM 649 N N . ASN A 1 86 ? 8.139 15.643 -20.222 1.00 62.16 86 ASN A N 1
ATOM 650 C CA . ASN A 1 86 ? 9.469 16.175 -19.954 1.00 62.16 86 ASN A CA 1
ATOM 651 C C . ASN A 1 86 ? 10.347 15.144 -19.217 1.00 62.16 86 ASN A C 1
ATOM 653 O O . ASN A 1 86 ? 10.169 14.916 -18.022 1.00 62.16 86 ASN A O 1
ATOM 657 N N . PRO A 1 87 ? 11.333 14.533 -19.899 1.00 59.91 87 PRO A N 1
ATOM 658 C CA . PRO A 1 87 ? 12.174 13.493 -19.312 1.00 59.91 87 PRO A CA 1
ATOM 659 C C . PRO A 1 87 ? 13.097 13.990 -18.187 1.00 59.91 87 PRO A C 1
ATOM 661 O O . PRO A 1 87 ? 13.661 13.161 -17.474 1.00 59.91 87 PRO A O 1
ATOM 664 N N . ASP A 1 88 ? 13.254 15.309 -18.038 1.00 66.62 88 ASP A N 1
ATOM 665 C CA . ASP A 1 88 ? 14.106 15.934 -17.023 1.00 66.62 88 ASP A CA 1
ATOM 666 C C . ASP A 1 88 ? 13.349 16.288 -15.730 1.00 66.62 88 ASP A C 1
ATOM 668 O O . ASP A 1 88 ? 13.983 16.679 -14.744 1.00 66.62 88 ASP A O 1
ATOM 672 N N . ASP A 1 89 ? 12.015 16.160 -15.704 1.00 66.25 89 ASP A N 1
ATOM 673 C CA . ASP A 1 89 ? 11.247 16.469 -14.501 1.00 66.25 89 ASP A CA 1
ATOM 674 C C . ASP A 1 89 ? 11.400 15.347 -13.457 1.00 66.25 89 ASP A C 1
ATOM 676 O O . ASP A 1 89 ? 11.132 14.172 -13.735 1.00 66.25 89 ASP A O 1
ATOM 680 N N . PRO A 1 90 ? 11.869 15.674 -12.236 1.00 68.81 90 PRO A N 1
ATOM 681 C CA . PRO A 1 90 ? 12.098 14.677 -11.205 1.00 68.81 90 PRO A CA 1
ATOM 682 C C . PRO A 1 90 ? 10.775 14.121 -10.689 1.00 68.81 90 PRO A C 1
ATOM 684 O O . PRO A 1 90 ? 9.765 14.827 -10.624 1.00 68.81 90 PRO A O 1
ATOM 687 N N . PHE A 1 91 ? 10.804 12.873 -10.222 1.00 74.69 91 PHE A N 1
ATOM 688 C CA . PHE A 1 91 ? 9.629 12.286 -9.596 1.00 74.69 91 PHE A CA 1
ATOM 689 C C . PHE A 1 91 ? 9.187 13.115 -8.377 1.00 74.69 91 PHE A C 1
ATOM 691 O O . PHE A 1 91 ? 10.031 13.547 -7.565 1.00 74.69 91 PHE A O 1
ATOM 698 N N . PRO A 1 92 ? 7.869 13.345 -8.238 1.00 81.12 92 PRO A N 1
ATOM 699 C CA . PRO A 1 92 ? 7.320 14.071 -7.108 1.00 81.12 92 PRO A CA 1
ATOM 700 C C . PRO A 1 92 ? 7.707 13.377 -5.800 1.00 81.12 92 PRO A C 1
ATOM 702 O O . PRO A 1 92 ? 7.541 12.169 -5.654 1.00 81.12 92 PRO A O 1
ATOM 705 N N . ASP A 1 93 ? 8.214 14.138 -4.828 1.00 86.94 93 ASP A N 1
ATOM 706 C CA . ASP A 1 93 ? 8.429 13.591 -3.488 1.00 86.94 93 ASP A CA 1
ATOM 707 C C . ASP A 1 93 ? 7.100 13.562 -2.735 1.00 86.94 93 ASP A C 1
ATOM 709 O O . ASP A 1 93 ? 6.693 14.554 -2.120 1.00 86.94 93 ASP A O 1
ATOM 713 N N . ILE A 1 94 ? 6.413 12.424 -2.798 1.00 88.25 94 ILE A N 1
ATOM 714 C CA . ILE A 1 94 ? 5.057 12.288 -2.263 1.00 88.25 94 ILE A CA 1
ATOM 715 C C . ILE A 1 94 ? 4.992 12.468 -0.742 1.00 88.25 94 ILE A C 1
ATOM 717 O O . ILE A 1 94 ? 3.962 12.885 -0.219 1.00 88.25 94 ILE A O 1
ATOM 721 N N . ARG A 1 95 ? 6.098 12.231 -0.023 1.00 89.25 95 ARG A N 1
ATOM 722 C CA . ARG A 1 95 ? 6.193 12.467 1.428 1.00 89.25 95 ARG A CA 1
ATOM 723 C C . ARG A 1 95 ? 6.070 13.947 1.779 1.00 89.25 95 ARG A C 1
ATOM 725 O O . ARG A 1 95 ? 5.658 14.301 2.875 1.00 89.25 95 ARG A O 1
ATOM 732 N N . SER A 1 96 ? 6.419 14.834 0.850 1.00 90.12 96 SER A N 1
ATOM 733 C CA . SER A 1 96 ? 6.319 16.284 1.046 1.00 90.12 96 SER A CA 1
ATOM 734 C C . SER A 1 96 ? 4.942 16.855 0.679 1.00 90.12 96 SER A C 1
ATOM 736 O O . SER A 1 96 ? 4.727 18.065 0.770 1.00 90.12 96 SER A O 1
ATOM 738 N N . MET A 1 97 ? 4.003 16.003 0.254 1.00 90.50 97 MET A N 1
ATOM 739 C CA . MET A 1 97 ? 2.701 16.410 -0.264 1.00 90.50 97 MET A CA 1
ATOM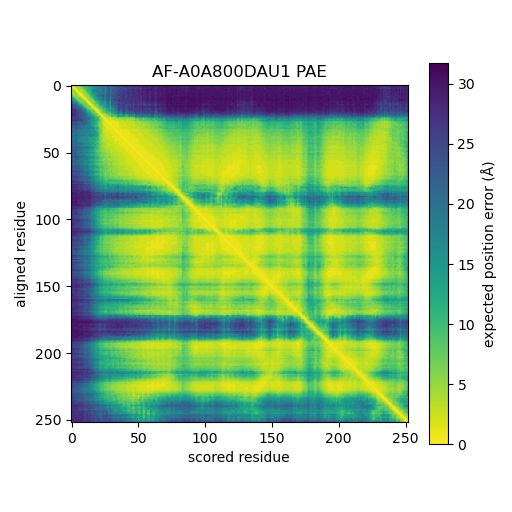 740 C C . MET A 1 97 ? 1.573 16.174 0.738 1.00 90.50 97 MET A C 1
ATOM 742 O O . MET A 1 97 ? 1.543 15.191 1.471 1.00 90.50 97 MET A O 1
ATOM 746 N N . SER A 1 98 ? 0.579 17.062 0.719 1.00 93.31 98 SER A N 1
ATOM 747 C CA . SER A 1 98 ? -0.691 16.827 1.408 1.00 93.31 98 SER A CA 1
ATOM 748 C C . SER A 1 98 ? -1.517 15.735 0.705 1.00 93.31 98 SER A C 1
ATOM 750 O O . SER A 1 98 ? -1.404 15.571 -0.515 1.00 93.31 98 SER A O 1
ATOM 752 N N . PRO A 1 99 ? -2.447 15.059 1.407 1.00 93.06 99 PRO A N 1
ATOM 753 C CA . PRO A 1 99 ? -3.320 14.049 0.798 1.00 93.06 99 PRO A CA 1
ATOM 754 C C . PRO A 1 99 ? -4.109 14.547 -0.425 1.00 93.06 99 PRO A C 1
ATOM 756 O O . PRO A 1 99 ? -4.363 13.801 -1.369 1.00 93.06 99 PRO A O 1
ATOM 759 N N . VAL A 1 100 ? -4.478 15.833 -0.441 1.00 93.56 100 VAL A N 1
ATOM 760 C CA . VAL A 1 100 ? -5.178 16.457 -1.575 1.00 93.56 100 VAL A CA 1
ATOM 761 C C . VAL A 1 100 ? -4.254 16.615 -2.784 1.00 93.56 100 VAL A C 1
ATOM 763 O O . VAL A 1 100 ? -4.685 16.382 -3.911 1.00 93.56 100 VAL A O 1
ATOM 766 N N . GLN A 1 101 ? -2.988 16.985 -2.566 1.00 92.50 101 GLN A N 1
ATOM 767 C CA . GLN A 1 101 ? -1.996 17.088 -3.640 1.00 92.50 101 GLN A CA 1
ATOM 768 C C . GLN A 1 101 ? -1.682 15.718 -4.238 1.00 92.50 101 GLN A C 1
ATOM 770 O O . GLN A 1 101 ? -1.673 15.604 -5.458 1.00 92.50 101 GLN A O 1
ATOM 775 N N . ILE A 1 102 ? -1.521 14.684 -3.406 1.00 91.88 102 ILE A N 1
ATOM 776 C CA . ILE A 1 102 ? -1.310 13.306 -3.876 1.00 91.88 102 ILE A CA 1
ATOM 777 C C . ILE A 1 102 ? -2.511 12.843 -4.706 1.00 91.88 102 ILE A C 1
ATOM 779 O O . ILE A 1 102 ? -2.344 12.323 -5.805 1.00 91.88 102 ILE A O 1
ATOM 783 N N . ARG A 1 103 ? -3.741 13.092 -4.232 1.00 92.00 103 ARG A N 1
ATOM 784 C CA . ARG A 1 103 ? -4.946 12.745 -4.998 1.00 92.00 103 ARG A CA 1
ATOM 785 C C . ARG A 1 103 ? -4.989 13.440 -6.351 1.00 92.00 103 ARG A C 1
ATOM 787 O O . ARG A 1 103 ? -5.284 12.784 -7.343 1.00 92.00 103 ARG A O 1
ATOM 794 N N . ARG A 1 104 ? -4.698 14.742 -6.386 1.00 90.75 104 ARG A N 1
ATOM 795 C CA . ARG A 1 104 ? -4.655 15.504 -7.636 1.00 90.75 104 ARG A CA 1
ATOM 796 C C . ARG A 1 104 ? -3.597 14.945 -8.578 1.00 90.75 104 ARG A C 1
ATOM 798 O O . ARG A 1 104 ? -3.908 14.673 -9.726 1.00 90.75 104 ARG A O 1
ATOM 805 N N . MET A 1 105 ? -2.390 14.709 -8.069 1.00 89.06 105 MET A N 1
ATOM 806 C CA . MET A 1 105 ? -1.291 14.110 -8.822 1.00 89.06 105 MET A CA 1
ATOM 807 C C . MET A 1 105 ? -1.713 12.774 -9.440 1.00 89.06 105 MET A C 1
ATOM 809 O O . MET A 1 105 ? -1.494 12.561 -10.620 1.00 89.06 105 MET A O 1
ATOM 813 N N . CYS A 1 106 ? -2.383 11.903 -8.689 1.00 90.75 106 CYS A N 1
ATOM 814 C CA . CYS A 1 106 ? -2.851 10.631 -9.224 1.00 90.75 106 CYS A CA 1
ATOM 815 C C . CYS A 1 106 ? -3.983 10.768 -10.254 1.00 90.75 106 CYS A C 1
ATOM 817 O O . CYS A 1 106 ? -4.127 9.907 -11.111 1.00 90.75 106 CYS A O 1
ATOM 819 N N . GLN A 1 107 ? -4.837 11.788 -10.137 1.00 89.50 107 GLN A N 1
ATOM 820 C CA . GLN A 1 107 ? -5.985 11.999 -11.033 1.00 89.50 107 GLN A CA 1
ATOM 821 C C . GLN A 1 107 ? -5.620 12.718 -12.333 1.00 89.50 107 GLN A C 1
ATOM 823 O O . GLN A 1 107 ? -6.257 12.480 -13.354 1.00 89.50 107 GLN A O 1
ATOM 828 N N . GLU A 1 108 ? -4.656 13.630 -12.266 1.00 84.69 108 GLU A N 1
ATOM 829 C CA . GLU A 1 108 ? -4.295 14.548 -13.352 1.00 84.69 108 GLU A CA 1
ATOM 830 C C . GLU A 1 108 ? -2.890 14.281 -13.909 1.00 84.69 108 GLU A C 1
ATOM 832 O O . GLU A 1 108 ? -2.503 14.893 -14.897 1.00 84.69 108 GLU A O 1
ATOM 837 N N . GLY A 1 109 ? -2.104 13.427 -13.254 1.00 74.38 109 GLY A N 1
ATOM 838 C CA . GLY A 1 109 ? -0.739 13.116 -13.654 1.00 74.38 109 GLY A CA 1
ATOM 839 C C . GLY A 1 109 ? -0.674 12.145 -14.824 1.00 74.38 109 GLY A C 1
ATOM 840 O O . GLY A 1 109 ? -1.267 11.069 -14.771 1.00 74.38 109 GLY A O 1
ATOM 841 N N . ASP A 1 110 ? 0.114 12.501 -15.836 1.00 76.38 110 ASP A N 1
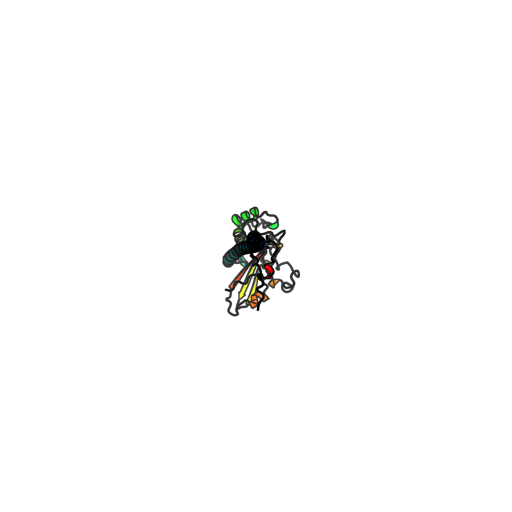ATOM 842 C CA . ASP A 1 110 ? 0.380 11.665 -17.008 1.00 76.38 110 ASP A CA 1
ATOM 843 C C . ASP A 1 110 ? 1.646 10.825 -16.804 1.00 76.38 110 ASP A C 1
ATOM 845 O O . ASP A 1 110 ? 2.708 11.091 -17.379 1.00 76.38 110 ASP A O 1
ATOM 849 N N . THR A 1 111 ? 1.529 9.781 -15.986 1.00 77.06 111 THR A N 1
ATOM 850 C CA . THR A 1 111 ? 2.600 8.799 -15.815 1.00 77.06 111 THR A CA 1
ATOM 851 C C . THR A 1 111 ? 2.331 7.556 -16.645 1.00 77.06 111 THR A C 1
ATOM 853 O O . THR A 1 111 ? 1.197 7.122 -16.772 1.00 77.06 111 THR A O 1
ATOM 856 N N . THR A 1 112 ? 3.394 6.964 -17.184 1.00 79.50 112 THR A N 1
ATOM 857 C CA . THR A 1 112 ? 3.366 5.586 -17.700 1.00 79.50 112 THR A CA 1
ATOM 858 C C . THR A 1 112 ? 4.120 4.637 -16.773 1.00 79.50 112 THR A C 1
ATOM 860 O O . THR A 1 112 ? 4.329 3.477 -17.101 1.00 79.50 112 THR A O 1
ATOM 863 N N . ASN A 1 113 ? 4.577 5.113 -15.612 1.00 86.56 113 ASN A N 1
ATOM 864 C CA . ASN A 1 113 ? 5.360 4.304 -14.697 1.00 86.56 113 ASN A CA 1
ATOM 865 C C . ASN A 1 113 ? 4.470 3.264 -14.018 1.00 86.56 113 ASN A C 1
ATOM 867 O O . ASN A 1 113 ? 3.605 3.628 -13.222 1.00 86.56 113 ASN A O 1
ATOM 871 N N . PHE A 1 114 ? 4.752 1.983 -14.275 1.00 91.00 114 PHE A N 1
ATOM 872 C CA . PHE A 1 114 ? 4.023 0.842 -13.713 1.00 91.00 114 PHE A CA 1
ATOM 873 C C . PHE A 1 114 ? 3.641 1.034 -12.239 1.00 91.00 114 PHE A C 1
ATOM 875 O O . PHE A 1 114 ? 2.482 0.876 -11.862 1.00 91.00 114 PHE A O 1
ATOM 882 N N . TYR A 1 115 ? 4.613 1.380 -11.390 1.00 91.88 115 TYR A N 1
ATOM 883 C CA . TYR A 1 115 ? 4.388 1.410 -9.950 1.00 91.88 115 TYR A CA 1
ATOM 884 C C . TYR A 1 115 ? 3.536 2.595 -9.519 1.00 91.88 115 TYR A C 1
ATOM 886 O O . TYR A 1 115 ? 2.658 2.437 -8.674 1.00 91.88 115 TYR A O 1
ATOM 894 N N . TYR A 1 116 ? 3.752 3.763 -10.125 1.00 91.06 116 TYR A N 1
ATOM 895 C CA . TYR A 1 116 ? 2.931 4.928 -9.831 1.00 91.06 116 TYR A CA 1
ATOM 896 C C . TYR A 1 116 ? 1.502 4.755 -10.329 1.00 91.06 116 TYR A C 1
ATOM 898 O O . TYR A 1 116 ? 0.595 5.116 -9.588 1.00 91.06 116 TYR A O 1
ATOM 906 N N . GLU A 1 117 ? 1.271 4.181 -11.513 1.00 91.50 117 GLU A N 1
ATOM 907 C CA . GLU A 1 117 ? -0.095 3.945 -12.000 1.00 91.50 117 GLU A CA 1
ATOM 908 C C . GLU A 1 117 ? -0.858 2.996 -11.059 1.00 91.50 117 GLU A C 1
ATOM 910 O O . GLU A 1 117 ? -1.975 3.298 -10.632 1.00 91.50 117 GLU A O 1
ATOM 915 N N . VAL A 1 118 ? -0.226 1.886 -10.656 1.00 95.25 118 VAL A N 1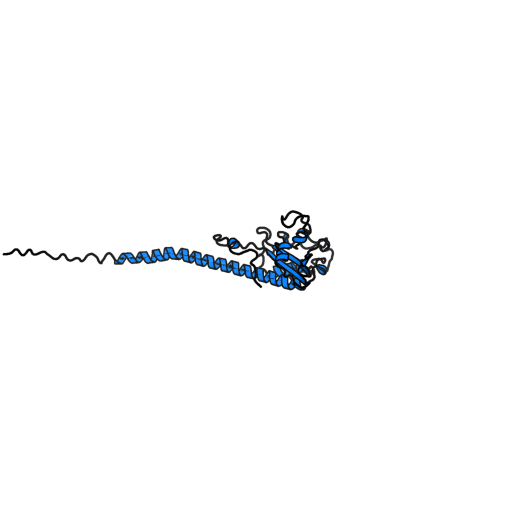
ATOM 916 C CA . VAL A 1 118 ? -0.814 0.913 -9.721 1.00 95.25 118 VAL A CA 1
ATOM 917 C C . VAL A 1 118 ? -1.054 1.539 -8.341 1.00 95.25 118 VAL A C 1
ATOM 919 O O . VAL A 1 118 ? -2.146 1.405 -7.783 1.00 95.25 118 VAL A O 1
ATOM 922 N N . ALA A 1 119 ? -0.072 2.259 -7.789 1.00 95.12 119 ALA A N 1
ATOM 923 C CA . ALA A 1 119 ? -0.191 2.898 -6.478 1.00 95.12 119 ALA A CA 1
ATOM 924 C C . ALA A 1 119 ? -1.231 4.022 -6.473 1.00 95.12 119 ALA A C 1
ATOM 926 O O . ALA A 1 119 ? -2.010 4.143 -5.528 1.00 95.12 119 ALA A O 1
ATOM 927 N N . CYS A 1 120 ? -1.285 4.822 -7.537 1.00 94.38 120 CYS A N 1
ATOM 928 C CA . CYS A 1 120 ? -2.272 5.879 -7.680 1.00 94.38 120 CYS A CA 1
ATOM 929 C C . CYS A 1 120 ? -3.685 5.323 -7.791 1.00 94.38 120 CYS A C 1
ATOM 931 O O . CYS A 1 120 ? -4.587 5.864 -7.150 1.00 94.38 120 CYS A O 1
ATOM 933 N N . LEU A 1 121 ? -3.883 4.223 -8.521 1.00 95.50 121 LEU A N 1
ATOM 934 C CA . LEU A 1 121 ? -5.182 3.564 -8.574 1.00 95.50 121 LEU A CA 1
ATOM 935 C C . LEU A 1 121 ? -5.594 3.016 -7.200 1.00 95.50 121 LEU A C 1
ATOM 937 O O . LEU A 1 121 ? -6.734 3.226 -6.780 1.00 95.50 121 LEU A O 1
ATOM 941 N N . ALA A 1 122 ? -4.679 2.382 -6.458 1.00 96.44 122 ALA A N 1
ATOM 942 C CA . ALA A 1 122 ? -4.946 1.973 -5.077 1.00 96.44 122 ALA A CA 1
ATOM 943 C C . ALA A 1 122 ? -5.347 3.185 -4.216 1.00 96.44 122 ALA A C 1
ATOM 945 O O . ALA A 1 122 ? -6.408 3.187 -3.597 1.00 96.44 122 ALA A O 1
ATOM 946 N N . TYR A 1 123 ? -4.552 4.258 -4.241 1.00 95.75 123 TYR A N 1
ATOM 947 C CA . TYR A 1 123 ? -4.772 5.468 -3.446 1.00 95.75 123 TYR A CA 1
ATOM 948 C C . TYR A 1 123 ? -6.092 6.187 -3.772 1.00 95.75 123 TYR A C 1
ATOM 950 O O . TYR A 1 123 ? -6.757 6.726 -2.883 1.00 95.75 123 TYR A O 1
ATOM 958 N N . GLN A 1 124 ? -6.492 6.212 -5.044 1.00 95.12 124 GLN A N 1
ATOM 959 C CA . GLN A 1 124 ? -7.748 6.820 -5.492 1.00 95.12 124 GLN A CA 1
ATOM 960 C C . GLN A 1 124 ? -8.983 6.082 -4.975 1.00 95.12 124 GLN A C 1
ATOM 962 O O . GLN A 1 124 ? -10.003 6.727 -4.722 1.00 95.12 124 GLN A O 1
ATOM 967 N N . ASN A 1 125 ? -8.878 4.766 -4.788 1.00 95.81 125 ASN A N 1
ATOM 968 C CA . ASN A 1 125 ? -9.944 3.938 -4.228 1.00 95.81 125 ASN A CA 1
ATOM 969 C C . ASN A 1 125 ? -10.044 4.036 -2.695 1.00 95.81 125 ASN A C 1
ATOM 971 O O . ASN A 1 125 ? -11.012 3.555 -2.109 1.00 95.81 125 ASN A O 1
ATOM 975 N N . LEU A 1 126 ? -9.093 4.705 -2.037 1.00 95.94 126 LEU A N 1
ATOM 976 C CA . LEU A 1 126 ? -9.139 4.969 -0.601 1.00 95.94 126 LEU A CA 1
ATOM 977 C C . LEU A 1 126 ? -9.809 6.322 -0.291 1.00 95.94 126 LEU A C 1
ATOM 979 O O . LEU A 1 126 ? -9.773 7.253 -1.103 1.00 95.94 126 LEU A O 1
ATOM 983 N N . PRO A 1 127 ? -10.397 6.509 0.902 1.00 94.69 127 PRO A N 1
ATOM 984 C CA . PRO A 1 127 ? -10.824 7.823 1.377 1.00 94.69 127 PRO A CA 1
ATOM 985 C C . PRO A 1 127 ? 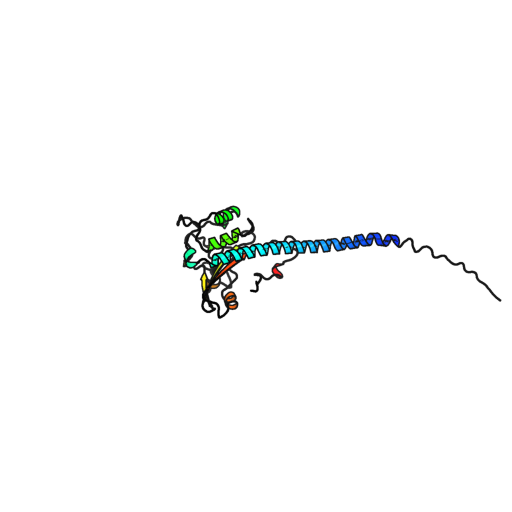-9.649 8.810 1.507 1.00 94.69 127 PRO A C 1
ATOM 987 O O . PRO A 1 127 ? -8.505 8.423 1.747 1.00 94.69 127 PRO A O 1
ATOM 990 N N . LEU A 1 128 ? -9.922 10.112 1.350 1.00 93.69 128 LEU A N 1
ATOM 991 C CA . LEU A 1 128 ? -8.896 11.157 1.484 1.00 93.69 128 LEU A CA 1
ATOM 992 C C . LEU A 1 128 ? -8.266 11.142 2.879 1.00 93.69 128 LEU A C 1
ATOM 994 O O . LEU A 1 128 ? -8.985 11.162 3.873 1.00 93.69 128 LEU A O 1
ATOM 998 N N . GLY A 1 129 ? -6.932 11.180 2.932 1.00 89.19 129 GLY A N 1
ATOM 999 C CA . GLY A 1 129 ? -6.187 11.235 4.193 1.00 89.19 129 GLY A CA 1
ATOM 1000 C C . GLY A 1 129 ? -6.299 9.965 5.033 1.00 89.19 129 GLY A C 1
ATOM 1001 O O . GLY A 1 129 ? -6.077 10.027 6.235 1.00 89.19 129 GLY A O 1
ATOM 1002 N N . ARG A 1 130 ? -6.685 8.835 4.422 1.00 92.25 130 ARG A N 1
ATOM 1003 C CA . ARG A 1 130 ? -6.822 7.571 5.147 1.00 92.25 130 ARG A CA 1
ATOM 1004 C C . ARG A 1 130 ? -5.483 6.914 5.482 1.00 92.25 130 ARG A C 1
ATOM 1006 O O . ARG A 1 130 ? -5.390 6.290 6.527 1.00 92.25 130 ARG A O 1
ATOM 1013 N N . LEU A 1 131 ? -4.484 7.067 4.615 1.00 92.69 131 LEU A N 1
ATOM 1014 C CA . LEU A 1 131 ? -3.124 6.593 4.869 1.00 92.69 131 LEU A CA 1
ATOM 1015 C C . LEU A 1 131 ? -2.334 7.650 5.641 1.00 92.69 131 LEU A C 1
ATOM 1017 O O . LEU A 1 131 ? -2.233 8.793 5.181 1.00 92.69 131 LEU A O 1
ATOM 1021 N N . ASP A 1 132 ? -1.747 7.240 6.760 1.00 91.19 132 ASP A N 1
ATOM 1022 C CA . ASP A 1 132 ? -0.848 8.046 7.584 1.00 91.19 132 ASP A CA 1
ATOM 1023 C C . ASP A 1 132 ? 0.535 7.391 7.693 1.00 91.19 132 ASP A C 1
ATOM 1025 O O . ASP A 1 132 ? 0.819 6.560 8.558 1.00 91.19 132 ASP A O 1
ATOM 1029 N N . TRP A 1 133 ? 1.420 7.765 6.776 1.00 89.69 133 TRP A N 1
ATOM 1030 C CA . TRP A 1 133 ? 2.775 7.224 6.732 1.00 89.69 133 TRP A CA 1
ATOM 1031 C C . TRP A 1 133 ? 3.691 7.805 7.822 1.00 89.69 133 TRP A C 1
ATOM 1033 O O . TRP A 1 133 ? 4.735 7.217 8.098 1.00 89.69 133 TRP A O 1
ATOM 1043 N N . VAL A 1 134 ? 3.335 8.948 8.427 1.00 87.75 134 VAL A N 1
ATOM 1044 C CA . VAL A 1 134 ? 4.196 9.656 9.388 1.00 87.75 134 VAL A CA 1
ATOM 1045 C C . VAL A 1 134 ? 4.065 9.034 10.767 1.00 87.75 134 VAL A C 1
ATOM 1047 O O . VAL A 1 134 ? 5.072 8.639 11.353 1.00 87.75 134 VAL A O 1
ATOM 1050 N N . ASP A 1 135 ? 2.834 8.939 11.268 1.00 89.00 135 ASP A N 1
ATOM 1051 C CA . ASP A 1 135 ? 2.595 8.506 12.644 1.00 89.00 135 ASP A CA 1
ATOM 1052 C C . ASP A 1 135 ? 2.372 6.989 12.731 1.00 89.00 135 ASP A C 1
ATOM 1054 O O . ASP A 1 135 ? 2.785 6.357 13.705 1.00 89.00 135 ASP A O 1
ATOM 1058 N N . ASN A 1 136 ? 1.778 6.387 11.694 1.00 87.00 136 ASN A N 1
ATOM 1059 C CA . ASN A 1 136 ? 1.388 4.973 11.692 1.00 87.00 136 ASN A CA 1
ATOM 1060 C C . ASN A 1 136 ? 2.243 4.086 10.772 1.00 87.00 136 ASN A C 1
ATOM 1062 O O . ASN A 1 136 ? 2.185 2.854 10.852 1.00 87.00 136 ASN A O 1
ATOM 1066 N N . GLY A 1 137 ? 3.077 4.690 9.920 1.00 88.12 137 GLY A N 1
ATOM 1067 C CA . GLY A 1 137 ? 3.881 3.951 8.947 1.00 88.12 137 GLY A CA 1
ATOM 1068 C C . GLY A 1 137 ? 3.021 3.195 7.931 1.00 88.12 137 GLY A C 1
ATOM 1069 O O . GLY A 1 137 ? 3.395 2.091 7.525 1.00 88.12 137 GLY A O 1
ATOM 1070 N N . ASP A 1 138 ? 1.863 3.759 7.582 1.00 92.62 138 ASP A N 1
ATOM 1071 C CA . ASP A 1 138 ? 0.994 3.253 6.524 1.00 92.62 138 ASP A CA 1
ATOM 1072 C C . ASP A 1 138 ? 1.679 3.365 5.158 1.00 92.62 138 ASP A C 1
ATOM 1074 O O . ASP A 1 138 ? 2.412 4.321 4.886 1.00 92.62 138 ASP A O 1
ATOM 1078 N N . ASP A 1 139 ? 1.422 2.403 4.274 1.00 93.69 139 ASP A N 1
ATOM 1079 C CA . ASP A 1 139 ? 2.094 2.342 2.979 1.00 93.69 139 ASP A CA 1
ATOM 1080 C C . ASP A 1 139 ? 1.314 1.562 1.924 1.00 93.69 139 ASP A C 1
ATOM 1082 O O . ASP A 1 139 ? 0.455 0.744 2.243 1.00 93.69 139 ASP A O 1
ATOM 1086 N N . ILE A 1 140 ? 1.658 1.780 0.658 1.00 95.56 140 ILE A N 1
ATOM 1087 C CA . ILE A 1 140 ? 1.248 0.922 -0.454 1.00 95.56 140 ILE A CA 1
ATOM 1088 C C . ILE A 1 140 ? 2.519 0.308 -1.024 1.00 95.56 140 ILE A C 1
ATOM 1090 O O . ILE A 1 140 ? 3.394 1.017 -1.518 1.00 95.56 140 ILE A O 1
ATOM 1094 N N . VAL A 1 141 ? 2.613 -1.012 -0.968 1.00 94.25 141 VAL A N 1
ATOM 1095 C CA . VAL A 1 141 ? 3.758 -1.773 -1.451 1.00 94.25 141 VAL A CA 1
ATOM 1096 C C . VAL A 1 141 ? 3.327 -2.645 -2.620 1.00 94.25 141 VAL A C 1
ATOM 1098 O O . VAL A 1 141 ? 2.292 -3.305 -2.586 1.00 94.25 141 VAL A O 1
ATOM 1101 N N . ILE A 1 142 ? 4.119 -2.620 -3.684 1.00 94.75 142 ILE A N 1
ATOM 1102 C CA . ILE A 1 142 ? 3.853 -3.325 -4.931 1.00 94.75 142 ILE A CA 1
ATOM 1103 C C . ILE A 1 142 ? 5.047 -4.212 -5.248 1.00 94.75 142 ILE A C 1
ATOM 1105 O O . ILE A 1 142 ? 6.182 -3.747 -5.362 1.00 94.75 142 ILE A O 1
ATOM 1109 N N . THR A 1 143 ? 4.773 -5.489 -5.469 1.00 92.06 143 THR A N 1
ATOM 1110 C CA . THR A 1 143 ? 5.777 -6.489 -5.822 1.00 92.06 143 THR A CA 1
ATOM 1111 C C . THR A 1 143 ? 5.307 -7.246 -7.050 1.00 92.06 143 THR A C 1
ATOM 1113 O O . THR A 1 143 ? 4.150 -7.655 -7.125 1.00 92.06 143 THR A O 1
ATOM 1116 N N . VAL A 1 144 ? 6.203 -7.480 -8.010 1.00 92.12 144 VAL A N 1
ATOM 1117 C CA . VAL A 1 144 ? 5.905 -8.364 -9.145 1.00 92.12 144 VAL A CA 1
ATOM 1118 C C . VAL A 1 144 ? 6.825 -9.567 -9.103 1.00 92.12 144 VAL A C 1
ATOM 1120 O O . VAL A 1 144 ? 8.036 -9.423 -8.935 1.00 92.12 144 VAL A O 1
ATOM 1123 N N . VAL A 1 145 ? 6.250 -10.757 -9.264 1.00 90.38 145 VAL A N 1
ATOM 1124 C CA . VAL A 1 145 ? 6.966 -12.033 -9.198 1.00 90.38 145 VAL A CA 1
ATOM 1125 C C . VAL A 1 145 ? 6.667 -12.845 -10.446 1.00 90.38 145 VAL A C 1
ATOM 1127 O O . VAL A 1 145 ? 5.521 -13.179 -10.723 1.00 90.38 145 VAL A O 1
ATOM 1130 N N . GLY A 1 146 ? 7.706 -13.167 -11.203 1.00 89.44 146 GLY A N 1
ATOM 1131 C CA . GLY A 1 146 ? 7.648 -14.016 -12.383 1.00 89.44 146 GLY A CA 1
ATOM 1132 C C . GLY A 1 146 ? 7.807 -15.468 -11.973 1.00 89.44 146 GLY A C 1
ATOM 1133 O O . GLY A 1 146 ? 8.728 -15.809 -11.229 1.00 89.44 146 GLY A O 1
ATOM 1134 N N . VAL A 1 147 ? 6.926 -16.319 -12.481 1.00 89.38 147 VAL A N 1
ATOM 1135 C CA . VAL A 1 147 ? 6.892 -17.753 -12.215 1.00 89.38 147 VAL A CA 1
ATOM 1136 C C . VAL A 1 147 ? 7.000 -18.511 -13.528 1.00 89.38 147 VAL A C 1
ATOM 1138 O O . VAL A 1 147 ? 6.391 -18.145 -14.532 1.00 89.38 147 VAL A O 1
ATOM 1141 N N . LYS A 1 148 ? 7.796 -19.575 -13.528 1.00 88.25 148 LYS A N 1
ATOM 1142 C CA . LYS A 1 148 ? 7.940 -20.499 -14.647 1.00 88.25 148 LYS A CA 1
ATOM 1143 C C . LYS A 1 148 ? 8.140 -21.903 -14.096 1.00 88.25 148 LYS A C 1
ATOM 1145 O O . LYS A 1 148 ? 8.986 -22.094 -13.229 1.00 88.25 148 LYS A O 1
ATOM 1150 N N . ASP A 1 149 ? 7.367 -22.860 -14.603 1.00 86.00 149 ASP A N 1
ATOM 1151 C CA . ASP A 1 149 ? 7.455 -24.275 -14.221 1.00 86.00 149 ASP A CA 1
ATOM 1152 C C . ASP A 1 149 ? 7.364 -24.477 -12.689 1.00 86.00 149 ASP A C 1
ATOM 1154 O O . ASP A 1 149 ? 8.191 -25.157 -12.085 1.00 86.00 149 ASP A O 1
ATOM 1158 N N . GLY A 1 150 ? 6.402 -23.801 -12.041 1.00 82.69 150 GLY A N 1
ATOM 1159 C CA . GLY A 1 150 ? 6.200 -23.872 -10.585 1.00 82.69 150 GLY A CA 1
ATOM 1160 C C . GLY A 1 150 ? 7.262 -23.162 -9.733 1.00 82.69 150 GLY A C 1
ATOM 1161 O O . GLY A 1 150 ? 7.192 -23.216 -8.508 1.00 82.69 150 GLY A O 1
ATOM 1162 N N . GLN A 1 151 ? 8.237 -22.481 -10.344 1.00 84.56 151 GLN A N 1
ATOM 1163 C CA . GLN A 1 151 ? 9.337 -21.816 -9.644 1.00 84.56 151 GLN A CA 1
ATOM 1164 C C . GLN A 1 151 ? 9.348 -20.310 -9.881 1.00 84.56 151 GLN A C 1
ATOM 1166 O O . GLN A 1 151 ? 9.060 -19.831 -10.978 1.00 84.56 151 GLN A O 1
ATOM 1171 N N . ILE A 1 152 ? 9.741 -19.552 -8.859 1.00 86.38 152 ILE A N 1
ATOM 1172 C CA . ILE A 1 152 ? 9.989 -18.116 -8.986 1.00 86.38 152 ILE A CA 1
ATOM 1173 C C . ILE A 1 152 ? 11.272 -17.919 -9.792 1.00 86.38 152 ILE A C 1
ATOM 1175 O O . ILE A 1 152 ? 12.355 -18.302 -9.354 1.00 86.38 152 ILE A O 1
ATOM 1179 N N . VAL A 1 153 ? 11.156 -17.301 -10.964 1.00 85.94 153 VAL A N 1
ATOM 1180 C CA . VAL A 1 153 ? 12.305 -17.003 -11.832 1.00 85.94 153 VAL A CA 1
ATOM 1181 C C . VAL A 1 153 ? 12.867 -15.613 -11.589 1.00 85.94 153 VAL A C 1
ATOM 1183 O O . VAL A 1 153 ? 14.070 -15.401 -11.729 1.00 85.94 153 VAL A O 1
ATOM 1186 N N . GLN A 1 154 ? 12.008 -14.654 -11.243 1.00 86.06 154 GLN A N 1
ATOM 1187 C CA . GLN A 1 154 ? 12.402 -13.255 -11.154 1.00 86.06 154 GLN A CA 1
ATOM 1188 C C . GLN A 1 154 ? 11.446 -12.459 -10.270 1.00 86.06 154 GLN A C 1
ATOM 1190 O O . GLN A 1 154 ? 10.259 -12.761 -10.197 1.00 86.06 154 GLN A O 1
ATOM 1195 N N . ARG A 1 155 ? 11.968 -11.417 -9.620 1.00 86.19 155 ARG A N 1
ATOM 1196 C CA . ARG A 1 155 ? 11.183 -10.451 -8.850 1.00 86.19 155 ARG A CA 1
ATOM 1197 C C . ARG A 1 155 ? 11.584 -9.027 -9.225 1.00 86.19 155 ARG A C 1
ATOM 1199 O O . ARG A 1 155 ? 12.775 -8.741 -9.385 1.00 86.19 155 ARG A O 1
ATOM 1206 N N . TRP A 1 156 ? 10.589 -8.155 -9.341 1.00 87.38 156 TRP A N 1
ATOM 1207 C CA . TRP A 1 156 ? 10.728 -6.730 -9.634 1.00 87.38 156 TRP A CA 1
ATOM 1208 C C . TRP A 1 156 ? 10.302 -5.884 -8.420 1.00 87.38 156 TRP A C 1
ATOM 1210 O O . TRP A 1 156 ? 9.490 -6.358 -7.623 1.00 87.38 156 TRP A O 1
ATOM 1220 N N . PRO A 1 157 ? 10.822 -4.648 -8.279 1.00 85.75 157 PRO A N 1
ATOM 1221 C CA . PRO A 1 157 ? 11.669 -3.920 -9.234 1.00 85.75 157 PRO A CA 1
ATOM 1222 C C . PRO A 1 157 ? 13.115 -4.424 -9.307 1.00 85.75 157 PRO A C 1
ATOM 1224 O O . PRO A 1 157 ? 13.673 -4.902 -8.327 1.00 85.75 157 PRO A O 1
ATOM 1227 N N . LEU A 1 158 ? 13.742 -4.312 -10.483 1.00 79.25 158 LEU A N 1
ATOM 1228 C CA . LEU A 1 158 ? 15.175 -4.583 -10.652 1.00 79.25 158 LEU A CA 1
ATOM 1229 C C . LEU A 1 158 ? 15.994 -3.300 -10.434 1.00 79.25 158 LEU A C 1
ATOM 1231 O O . LEU A 1 158 ? 15.521 -2.223 -10.798 1.00 79.25 158 LEU A O 1
ATOM 1235 N N . PRO A 1 159 ? 17.256 -3.390 -9.976 1.00 73.31 159 PRO A N 1
ATOM 1236 C CA . PRO A 1 159 ? 18.129 -2.216 -9.859 1.00 73.31 159 PRO A CA 1
ATOM 1237 C C . PRO A 1 159 ? 18.300 -1.448 -11.180 1.00 73.31 159 PRO A C 1
ATOM 1239 O O . PRO A 1 159 ? 18.369 -0.226 -11.203 1.00 73.31 159 PRO A O 1
ATOM 1242 N N . THR A 1 160 ? 18.308 -2.161 -12.309 1.00 76.62 160 THR A N 1
ATOM 1243 C CA . THR A 1 160 ? 18.418 -1.589 -13.663 1.00 76.62 160 THR A CA 1
ATOM 1244 C C . THR A 1 160 ? 17.141 -0.902 -14.153 1.00 76.62 160 THR A C 1
ATOM 1246 O O . THR A 1 160 ? 17.138 -0.299 -15.226 1.00 76.62 160 THR A O 1
ATOM 1249 N N . HIS A 1 161 ? 16.035 -1.053 -13.425 1.00 72.69 161 HIS A N 1
ATOM 1250 C CA . HIS A 1 161 ? 14.705 -0.572 -13.804 1.00 72.69 161 HIS A CA 1
ATOM 1251 C C . HIS A 1 161 ? 14.307 0.710 -13.075 1.00 72.69 161 HIS A C 1
ATOM 1253 O O . HIS A 1 161 ? 13.272 1.289 -13.398 1.00 72.69 161 HIS A O 1
ATOM 1259 N N . LYS A 1 162 ? 15.142 1.154 -12.135 1.00 75.00 162 LYS A N 1
ATOM 1260 C CA . LYS A 1 162 ? 15.023 2.437 -11.458 1.00 75.00 162 LYS A CA 1
ATOM 1261 C C . LYS A 1 162 ? 15.387 3.559 -12.422 1.00 75.00 162 LYS A C 1
ATOM 1263 O O . LYS A 1 162 ? 16.477 3.562 -13.000 1.00 75.00 162 LYS A O 1
ATOM 1268 N N . ASN A 1 163 ? 14.489 4.522 -12.589 1.00 77.19 163 ASN A N 1
ATOM 1269 C CA . ASN A 1 163 ? 14.844 5.759 -13.267 1.00 77.19 163 ASN A CA 1
ATOM 1270 C C . ASN A 1 163 ? 15.840 6.544 -12.377 1.00 77.19 163 ASN A C 1
ATOM 1272 O O . ASN A 1 163 ? 15.624 6.633 -11.169 1.00 77.19 163 ASN A O 1
ATOM 1276 N N . PRO A 1 164 ? 16.934 7.109 -12.922 1.00 78.25 164 PRO A N 1
ATOM 1277 C CA . PRO A 1 164 ? 17.925 7.843 -12.126 1.00 78.25 164 PRO A CA 1
ATOM 1278 C C . PRO A 1 164 ? 17.371 9.036 -11.333 1.00 78.25 164 PRO A C 1
ATOM 1280 O O . PRO A 1 164 ? 17.972 9.430 -10.337 1.00 78.25 164 PRO A O 1
ATOM 1283 N N . LEU A 1 165 ? 16.257 9.618 -11.784 1.00 79.31 165 LEU A N 1
ATOM 1284 C CA . LEU A 1 165 ? 15.564 10.732 -11.133 1.00 79.31 165 LEU A CA 1
ATOM 1285 C C . LEU A 1 165 ? 14.501 10.269 -10.125 1.00 79.31 165 LEU A C 1
ATOM 1287 O O . LEU A 1 165 ? 13.902 11.105 -9.445 1.00 79.31 165 LEU A O 1
ATOM 1291 N N . ASP A 1 166 ? 14.247 8.962 -10.038 1.00 79.12 166 ASP A N 1
ATOM 1292 C CA . ASP A 1 166 ? 13.313 8.381 -9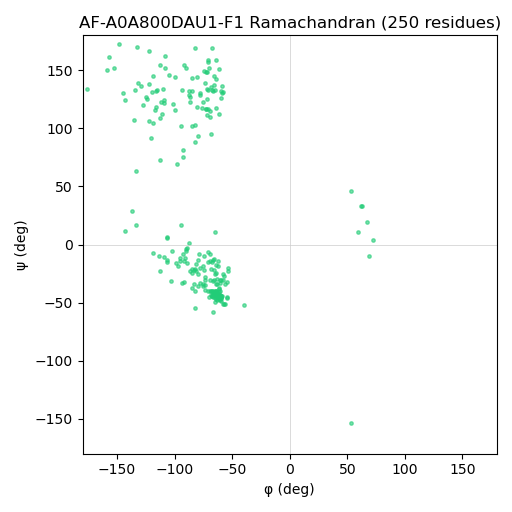.079 1.00 79.12 166 ASP A CA 1
ATOM 1293 C C . ASP A 1 166 ? 13.896 8.412 -7.663 1.00 79.12 166 ASP A C 1
ATOM 1295 O O . ASP A 1 166 ? 15.114 8.333 -7.445 1.00 79.12 166 ASP A O 1
ATOM 1299 N N . ARG A 1 167 ? 13.024 8.541 -6.665 1.00 84.38 167 ARG A N 1
ATOM 1300 C CA . ARG A 1 167 ? 13.450 8.600 -5.271 1.00 84.38 167 ARG A CA 1
ATOM 1301 C C . ARG A 1 167 ? 13.942 7.228 -4.839 1.00 84.38 167 ARG A C 1
ATOM 1303 O O . ARG A 1 167 ? 13.296 6.206 -5.043 1.00 84.38 167 ARG A O 1
ATOM 1310 N N . SER A 1 168 ? 15.100 7.202 -4.182 1.00 80.12 168 SER A N 1
ATOM 1311 C CA . SER A 1 168 ? 15.717 5.946 -3.747 1.00 80.12 168 SER A CA 1
ATOM 1312 C C . SER A 1 168 ? 14.844 5.147 -2.786 1.00 80.12 168 SER A C 1
ATOM 1314 O O . SER A 1 168 ? 14.896 3.927 -2.823 1.00 80.12 168 SER A O 1
ATOM 1316 N N . TYR A 1 169 ? 14.020 5.822 -1.980 1.00 81.75 169 TYR A N 1
ATOM 1317 C CA . TYR A 1 169 ? 13.150 5.168 -1.005 1.00 81.75 169 TYR A CA 1
ATOM 1318 C C . TYR A 1 169 ? 12.036 4.330 -1.631 1.00 81.75 169 TYR A C 1
ATOM 1320 O O . TYR A 1 169 ? 11.407 3.551 -0.929 1.00 81.75 169 TYR A O 1
ATOM 1328 N N . HIS A 1 170 ? 11.756 4.491 -2.923 1.00 85.06 170 HIS A N 1
ATOM 1329 C CA . HIS A 1 170 ? 10.732 3.687 -3.564 1.00 85.06 170 HIS A CA 1
ATOM 1330 C C . HIS A 1 170 ? 11.195 2.245 -3.799 1.00 85.06 170 HIS A C 1
ATOM 1332 O O . HIS A 1 170 ? 10.375 1.340 -3.769 1.00 85.06 170 HIS A O 1
ATOM 1338 N N . PHE A 1 171 ? 12.489 1.998 -4.013 1.00 83.25 171 PHE A N 1
ATOM 1339 C CA . PHE A 1 171 ? 13.009 0.707 -4.480 1.00 83.25 171 PHE A CA 1
ATOM 1340 C C . PHE A 1 171 ? 13.533 -0.148 -3.326 1.00 83.25 171 PHE A C 1
ATOM 1342 O O . PHE A 1 171 ? 14.733 -0.411 -3.208 1.00 83.25 171 PHE A O 1
ATOM 1349 N N . MET A 1 172 ? 12.602 -0.607 -2.496 1.00 77.44 172 MET A N 1
ATOM 1350 C CA . MET A 1 172 ? 12.905 -1.391 -1.306 1.00 77.44 172 MET A CA 1
ATOM 1351 C C . MET A 1 172 ? 13.508 -2.754 -1.647 1.00 77.44 172 MET A C 1
ATOM 1353 O O . MET A 1 172 ? 13.081 -3.437 -2.583 1.00 77.44 172 MET A O 1
ATOM 1357 N N . GLY A 1 173 ? 14.539 -3.152 -0.903 1.00 66.06 173 GLY A N 1
ATOM 1358 C CA . GLY A 1 173 ? 15.263 -4.410 -1.101 1.00 66.06 173 GLY A CA 1
ATOM 1359 C C . GLY A 1 173 ? 16.093 -4.478 -2.392 1.00 66.06 173 GLY A C 1
ATOM 1360 O O . GLY A 1 173 ? 16.907 -5.383 -2.543 1.00 66.06 173 GLY A O 1
ATOM 1361 N N . ALA A 1 174 ? 15.956 -3.529 -3.324 1.00 56.66 174 ALA A N 1
ATOM 1362 C CA . ALA A 1 174 ? 16.885 -3.388 -4.444 1.00 56.66 174 ALA A CA 1
ATOM 1363 C C . ALA A 1 174 ? 18.188 -2.696 -4.003 1.00 56.66 174 ALA A C 1
ATOM 1365 O O . ALA A 1 174 ? 19.253 -3.074 -4.494 1.00 56.66 174 ALA A O 1
ATOM 1366 N N . ASP A 1 175 ? 18.091 -1.767 -3.040 1.00 54.28 175 ASP A N 1
ATOM 1367 C CA . ASP A 1 175 ? 19.190 -0.910 -2.572 1.00 54.28 175 ASP A CA 1
ATOM 1368 C C . ASP A 1 175 ? 19.546 -1.087 -1.065 1.00 54.28 175 ASP A C 1
ATOM 1370 O O . ASP A 1 175 ? 20.558 -0.547 -0.619 1.00 54.28 175 ASP A O 1
ATOM 1374 N N . ASP A 1 176 ? 18.773 -1.853 -0.273 1.00 50.12 176 ASP A N 1
ATOM 1375 C CA . ASP A 1 176 ? 18.750 -1.692 1.203 1.00 50.12 176 ASP A CA 1
ATOM 1376 C C . ASP A 1 176 ? 19.661 -2.596 2.060 1.00 50.12 176 ASP A C 1
ATOM 1378 O O . ASP A 1 176 ? 19.846 -2.319 3.245 1.00 50.12 176 ASP A O 1
ATOM 1382 N N . GLY A 1 177 ? 20.271 -3.656 1.523 1.00 51.88 177 GLY A N 1
ATOM 1383 C CA . GLY A 1 177 ? 21.120 -4.554 2.333 1.00 51.88 177 GLY A CA 1
ATOM 1384 C C . GLY A 1 177 ? 20.445 -5.122 3.609 1.00 51.88 177 GLY A C 1
ATOM 1385 O O . GLY A 1 177 ? 19.229 -5.264 3.659 1.00 51.88 177 GLY A O 1
ATOM 1386 N N . ASP A 1 178 ? 21.242 -5.473 4.633 1.00 40.41 178 ASP A N 1
ATOM 1387 C CA . ASP A 1 178 ? 20.923 -6.348 5.795 1.00 40.41 178 ASP A CA 1
ATOM 1388 C C . ASP A 1 178 ? 19.837 -5.864 6.791 1.00 40.41 178 ASP A C 1
ATOM 1390 O O . ASP A 1 178 ? 19.698 -6.428 7.879 1.00 40.41 178 ASP A O 1
ATOM 1394 N N . ALA A 1 179 ? 19.067 -4.817 6.491 1.00 48.00 179 ALA A N 1
ATOM 1395 C CA . ALA A 1 179 ? 18.100 -4.240 7.435 1.00 48.00 179 ALA A CA 1
ATOM 1396 C C . ALA A 1 179 ? 16.860 -5.124 7.703 1.00 48.00 179 ALA A C 1
ATOM 1398 O O . ALA A 1 179 ? 16.071 -4.811 8.596 1.00 48.00 179 ALA A O 1
ATOM 1399 N N . ASN A 1 180 ? 16.700 -6.238 6.981 1.00 46.34 180 ASN A N 1
ATOM 1400 C CA . ASN A 1 180 ? 15.675 -7.243 7.240 1.00 46.34 180 ASN A CA 1
ATOM 1401 C C . ASN A 1 180 ? 16.332 -8.632 7.435 1.00 46.34 180 ASN A C 1
ATOM 1403 O O . ASN A 1 180 ? 17.053 -9.093 6.551 1.00 46.34 180 ASN A O 1
ATOM 1407 N N . PRO A 1 181 ? 16.081 -9.337 8.556 1.00 45.00 181 PRO A N 1
ATOM 1408 C CA . PRO A 1 181 ? 16.672 -10.649 8.830 1.00 45.00 181 PRO A CA 1
ATOM 1409 C C . PRO A 1 181 ? 16.305 -11.762 7.824 1.00 45.00 181 PRO A C 1
ATOM 1411 O O . PRO A 1 181 ? 17.034 -12.752 7.767 1.00 45.00 181 PRO A O 1
ATOM 1414 N N . THR A 1 182 ? 15.242 -11.623 7.015 1.00 46.78 182 THR A N 1
ATOM 1415 C CA . THR A 1 182 ? 14.936 -12.520 5.875 1.00 46.78 182 THR A CA 1
ATOM 1416 C C . THR A 1 182 ? 15.456 -11.991 4.528 1.00 46.78 182 THR A C 1
ATOM 1418 O O . THR A 1 182 ? 15.585 -12.758 3.573 1.00 46.78 182 THR A O 1
ATOM 1421 N N . CYS A 1 183 ? 15.846 -10.714 4.452 1.00 52.62 183 CYS A N 1
ATOM 1422 C CA . CYS A 1 183 ? 16.445 -10.067 3.279 1.00 52.62 183 CYS A CA 1
ATOM 1423 C C . CYS A 1 183 ? 17.903 -9.711 3.579 1.00 52.62 183 CYS A C 1
ATOM 1425 O O . CYS A 1 183 ? 18.273 -8.560 3.792 1.00 52.62 183 CYS A O 1
ATOM 1427 N N . THR A 1 184 ? 18.750 -10.729 3.623 1.00 51.19 184 THR A N 1
ATOM 1428 C CA . THR A 1 184 ? 20.190 -10.539 3.824 1.00 51.19 184 THR A CA 1
ATOM 1429 C C . THR A 1 184 ? 20.843 -9.925 2.577 1.00 51.19 184 THR A C 1
ATOM 1431 O O . THR A 1 184 ? 20.330 -10.067 1.463 1.00 51.19 184 THR A O 1
ATOM 1434 N N . ILE A 1 185 ? 22.018 -9.299 2.712 1.00 48.34 185 ILE A N 1
ATOM 1435 C CA . ILE A 1 185 ? 22.834 -8.780 1.590 1.00 48.34 185 ILE A CA 1
ATOM 1436 C C . ILE A 1 185 ? 23.140 -9.831 0.513 1.00 48.34 185 ILE A C 1
ATOM 1438 O O . ILE A 1 185 ? 23.471 -9.478 -0.618 1.00 48.34 185 ILE A O 1
ATOM 1442 N N . THR A 1 186 ? 23.032 -11.121 0.837 1.00 51.19 186 THR A N 1
ATOM 1443 C CA . THR A 1 186 ? 23.215 -12.236 -0.100 1.00 51.19 186 THR A CA 1
ATOM 1444 C C . THR A 1 186 ? 21.916 -12.676 -0.787 1.00 51.19 186 THR A C 1
ATOM 1446 O O . THR A 1 186 ? 21.983 -13.427 -1.759 1.00 51.19 186 THR A O 1
ATOM 1449 N N . GLN A 1 187 ? 20.747 -12.206 -0.329 1.00 58.03 187 GLN A N 1
ATOM 1450 C CA . GLN A 1 187 ? 19.411 -12.594 -0.805 1.00 58.03 187 GLN A CA 1
ATOM 1451 C C . GLN A 1 187 ? 18.449 -11.405 -0.982 1.00 58.03 187 GLN A C 1
ATOM 1453 O O . GLN A 1 187 ? 17.233 -11.566 -0.918 1.00 58.03 187 GLN A O 1
ATOM 1458 N N . THR A 1 188 ? 18.967 -10.213 -1.284 1.00 54.38 188 THR A N 1
ATOM 1459 C CA . THR A 1 188 ? 18.172 -8.988 -1.509 1.00 54.38 188 THR A CA 1
ATOM 1460 C C . THR A 1 188 ? 17.069 -9.148 -2.565 1.00 54.38 188 THR A C 1
ATOM 1462 O O . THR A 1 188 ? 16.061 -8.451 -2.531 1.00 54.38 188 THR A O 1
ATOM 1465 N N . VAL A 1 189 ? 17.201 -10.126 -3.472 1.00 59.47 189 VAL A N 1
ATOM 1466 C CA . VAL A 1 189 ? 16.173 -10.510 -4.455 1.00 59.47 189 VAL A CA 1
ATOM 1467 C C . VAL A 1 189 ? 14.865 -10.962 -3.800 1.00 59.47 189 VAL A C 1
ATOM 1469 O O . VAL A 1 189 ? 13.813 -10.748 -4.390 1.00 59.47 189 VAL A O 1
ATOM 1472 N N . ASN A 1 190 ? 14.903 -11.557 -2.605 1.00 68.25 190 ASN A N 1
ATOM 1473 C CA . ASN A 1 190 ? 13.741 -12.194 -1.979 1.00 68.25 190 ASN A CA 1
ATOM 1474 C C . ASN A 1 190 ? 12.678 -11.210 -1.483 1.00 68.25 190 ASN A C 1
ATOM 1476 O O . ASN A 1 190 ? 11.554 -11.633 -1.236 1.00 68.25 190 ASN A O 1
ATOM 1480 N N . CYS A 1 191 ? 13.015 -9.925 -1.372 1.00 69.06 191 CYS A N 1
ATOM 1481 C CA . CYS A 1 191 ? 12.156 -8.913 -0.757 1.00 69.06 191 CYS A CA 1
ATOM 1482 C C . CYS A 1 191 ? 12.050 -7.634 -1.582 1.00 69.06 191 CYS A C 1
ATOM 1484 O O . CYS A 1 191 ? 11.662 -6.589 -1.067 1.00 69.06 191 CYS A O 1
ATOM 1486 N N . ARG A 1 192 ? 12.435 -7.698 -2.860 1.00 82.50 192 ARG A N 1
ATOM 1487 C CA . ARG A 1 192 ? 12.325 -6.545 -3.751 1.00 82.50 192 ARG A CA 1
ATOM 1488 C C . ARG A 1 192 ? 10.874 -6.123 -3.847 1.00 82.50 192 ARG A C 1
ATOM 1490 O O . ARG A 1 192 ? 10.021 -6.935 -4.191 1.00 82.50 192 ARG A O 1
ATOM 1497 N N . SER A 1 193 ? 10.625 -4.861 -3.566 1.00 88.75 193 SER A N 1
ATOM 1498 C CA . SER A 1 193 ? 9.301 -4.279 -3.677 1.00 88.75 193 SER A CA 1
ATOM 1499 C C . SER A 1 193 ? 9.426 -2.801 -3.964 1.00 88.75 193 SER A C 1
ATOM 1501 O O . SER A 1 193 ? 10.401 -2.163 -3.573 1.00 88.75 193 SER A O 1
ATOM 1503 N N . TRP A 1 194 ? 8.431 -2.249 -4.634 1.00 91.56 194 TRP A N 1
ATOM 1504 C CA . TRP A 1 194 ? 8.287 -0.815 -4.734 1.00 91.56 194 TRP A CA 1
ATOM 1505 C C . TRP A 1 194 ? 7.359 -0.325 -3.628 1.00 91.56 194 TRP A C 1
ATOM 1507 O O . TRP A 1 194 ? 6.301 -0.910 -3.421 1.00 91.56 194 TRP A O 1
ATOM 1517 N N . SER A 1 195 ? 7.736 0.724 -2.913 1.00 91.81 195 SER A N 1
ATOM 1518 C CA . SER A 1 195 ? 6.960 1.267 -1.801 1.00 91.81 195 SER A CA 1
ATOM 1519 C C . SER A 1 195 ? 6.582 2.715 -2.085 1.00 91.81 195 SER A C 1
ATOM 1521 O O . SER A 1 195 ? 7.434 3.514 -2.472 1.00 91.81 195 SER A O 1
ATOM 1523 N N . PHE A 1 196 ? 5.307 3.063 -1.901 1.00 93.31 196 PHE A N 1
ATOM 1524 C CA . PHE A 1 196 ? 4.790 4.387 -2.222 1.00 93.31 196 PHE A CA 1
ATOM 1525 C C . PHE A 1 196 ? 5.398 5.427 -1.291 1.00 93.31 196 PHE A C 1
ATOM 1527 O O . PHE A 1 196 ? 6.100 6.324 -1.745 1.00 93.31 196 PHE A O 1
ATOM 1534 N N . PHE A 1 197 ? 5.221 5.282 0.019 1.00 91.69 197 PHE A N 1
ATOM 1535 C CA . PHE A 1 197 ? 5.793 6.203 0.995 1.00 91.69 197 PHE A CA 1
ATOM 1536 C C . PHE A 1 197 ? 7.184 5.795 1.455 1.00 91.69 197 PHE A C 1
ATOM 1538 O O . PHE A 1 197 ? 7.792 6.539 2.211 1.00 91.69 197 PHE A O 1
ATOM 1545 N N . GLY A 1 198 ? 7.736 4.667 1.019 1.00 89.00 198 GLY A N 1
ATOM 1546 C CA . GLY A 1 198 ? 9.064 4.181 1.391 1.00 89.00 198 GLY A CA 1
ATOM 1547 C C . GLY A 1 198 ? 9.225 3.892 2.889 1.00 89.00 198 GLY A C 1
ATOM 1548 O O . GLY A 1 198 ? 10.296 4.161 3.439 1.00 89.00 198 GLY A O 1
ATOM 1549 N N . VAL A 1 199 ? 8.168 3.446 3.570 1.00 87.25 199 VAL A N 1
ATOM 1550 C CA . VAL A 1 199 ? 8.198 3.137 5.015 1.00 87.25 199 VAL A CA 1
ATOM 1551 C C . VAL A 1 199 ? 8.031 1.644 5.298 1.00 87.25 199 VAL A C 1
ATOM 1553 O O . VAL A 1 199 ? 8.489 1.165 6.335 1.00 87.25 199 VAL A O 1
ATOM 1556 N N . ARG A 1 200 ? 7.436 0.893 4.367 1.00 86.75 200 ARG A N 1
ATOM 1557 C CA . ARG A 1 200 ? 7.254 -0.562 4.427 1.00 86.75 200 ARG A CA 1
ATOM 1558 C C . ARG A 1 200 ? 7.899 -1.253 3.226 1.00 86.75 200 ARG A C 1
ATOM 1560 O O . ARG A 1 200 ? 8.258 -0.628 2.233 1.00 86.75 200 ARG A O 1
ATOM 1567 N N . HIS A 1 201 ? 8.032 -2.567 3.337 1.00 84.00 201 HIS A N 1
ATOM 1568 C CA . HIS A 1 201 ? 8.484 -3.472 2.282 1.00 84.00 201 HIS A CA 1
ATOM 1569 C C . HIS A 1 201 ? 7.537 -4.673 2.222 1.00 84.00 201 HIS A C 1
ATOM 1571 O O . HIS A 1 201 ? 6.693 -4.835 3.101 1.00 84.00 201 HIS A O 1
ATOM 1577 N N . SER A 1 202 ? 7.666 -5.496 1.183 1.00 86.19 202 SER A N 1
ATOM 1578 C CA . SER A 1 202 ? 6.784 -6.652 0.993 1.00 86.19 202 SER A CA 1
ATOM 1579 C C . SER A 1 202 ? 6.991 -7.700 2.084 1.00 86.19 202 SER A C 1
ATOM 1581 O O . SER A 1 202 ? 8.131 -8.082 2.356 1.00 86.19 202 SER A O 1
ATOM 1583 N N . GLU A 1 203 ? 5.904 -8.193 2.678 1.00 82.25 203 GLU A N 1
ATOM 1584 C CA . GLU A 1 203 ? 5.944 -9.270 3.679 1.00 82.25 203 GLU A CA 1
ATOM 1585 C C . GLU A 1 203 ? 6.040 -10.655 3.033 1.00 82.25 203 GLU A C 1
ATOM 1587 O O . GLU A 1 203 ? 6.416 -11.637 3.676 1.00 82.25 203 GLU A O 1
ATOM 1592 N N . PHE A 1 204 ? 5.732 -10.755 1.740 1.00 81.44 204 PHE A N 1
ATOM 1593 C CA . PHE A 1 204 ? 5.856 -12.001 1.000 1.00 81.44 204 PHE A CA 1
ATOM 1594 C C . PHE A 1 204 ? 7.295 -12.203 0.536 1.00 81.44 204 PHE A C 1
ATOM 1596 O O . PHE A 1 204 ? 7.710 -11.630 -0.471 1.00 81.44 204 PHE A O 1
ATOM 1603 N N . ASP A 1 205 ? 8.047 -13.071 1.209 1.00 79.94 205 ASP A N 1
ATOM 1604 C CA . ASP A 1 205 ? 9.348 -13.544 0.726 1.00 79.94 205 ASP A CA 1
ATOM 1605 C C . ASP A 1 205 ? 9.215 -14.690 -0.300 1.00 79.94 205 ASP A C 1
ATOM 1607 O O . ASP A 1 205 ? 8.137 -15.243 -0.548 1.00 79.94 205 ASP A O 1
ATOM 1611 N N . ASN A 1 206 ? 10.322 -15.035 -0.962 1.00 80.25 206 ASN A N 1
ATOM 1612 C CA . ASN A 1 206 ? 10.325 -16.092 -1.975 1.00 80.25 206 ASN A CA 1
ATOM 1613 C C . ASN A 1 206 ? 10.044 -17.486 -1.400 1.00 80.25 206 ASN A C 1
ATOM 1615 O O . ASN A 1 206 ? 9.451 -18.301 -2.106 1.00 80.25 206 ASN A O 1
ATOM 1619 N N . ASP A 1 207 ? 10.421 -17.765 -0.152 1.00 79.31 207 ASP A N 1
ATOM 1620 C CA . ASP A 1 207 ? 10.179 -19.066 0.479 1.00 79.31 207 ASP A CA 1
ATOM 1621 C C . ASP A 1 207 ? 8.682 -19.255 0.755 1.00 79.31 207 ASP A C 1
ATOM 1623 O O . ASP A 1 207 ? 8.096 -20.278 0.392 1.00 79.31 207 ASP A O 1
ATOM 1627 N N . THR A 1 208 ? 8.035 -18.226 1.300 1.00 81.38 208 THR A N 1
ATOM 1628 C CA . THR A 1 208 ? 6.593 -18.163 1.546 1.00 81.38 208 THR A CA 1
ATOM 1629 C C . THR A 1 208 ? 5.809 -18.284 0.248 1.00 81.38 208 THR A C 1
ATOM 1631 O O . THR A 1 208 ? 4.822 -19.019 0.190 1.00 81.38 208 THR A O 1
ATOM 1634 N N . LEU A 1 209 ? 6.235 -17.592 -0.812 1.00 83.56 209 LEU A N 1
ATOM 1635 C CA . LEU A 1 209 ? 5.595 -17.709 -2.120 1.00 83.56 209 LEU A CA 1
ATOM 1636 C C . LEU A 1 209 ? 5.803 -19.095 -2.733 1.00 83.56 209 LEU A C 1
ATOM 1638 O O . LEU A 1 209 ? 4.841 -19.690 -3.207 1.00 83.56 209 LEU A O 1
ATOM 1642 N N . SER A 1 210 ? 7.015 -19.648 -2.674 1.00 83.62 210 SER A N 1
ATOM 1643 C CA . SER A 1 210 ? 7.317 -20.971 -3.239 1.00 83.62 210 SER A CA 1
ATOM 1644 C C . SER A 1 210 ? 6.526 -22.086 -2.554 1.00 83.62 210 SER A C 1
ATOM 1646 O O . SER A 1 210 ? 6.088 -23.014 -3.221 1.00 83.62 210 SER A O 1
ATOM 1648 N N . GLN A 1 211 ? 6.260 -21.971 -1.249 1.00 84.88 211 GLN A N 1
ATOM 1649 C CA . GLN A 1 211 ? 5.388 -22.906 -0.522 1.00 84.88 211 GLN A CA 1
ATOM 1650 C C . GLN A 1 211 ? 3.908 -22.808 -0.925 1.00 84.88 211 GLN A C 1
ATOM 1652 O O . GLN A 1 211 ? 3.142 -23.738 -0.678 1.00 84.88 211 GLN A O 1
ATOM 1657 N N . ARG A 1 212 ? 3.489 -21.679 -1.506 1.00 84.75 212 ARG A N 1
ATOM 1658 C CA . ARG A 1 212 ? 2.107 -21.433 -1.947 1.00 84.75 212 ARG A CA 1
ATOM 1659 C C . ARG A 1 212 ? 1.907 -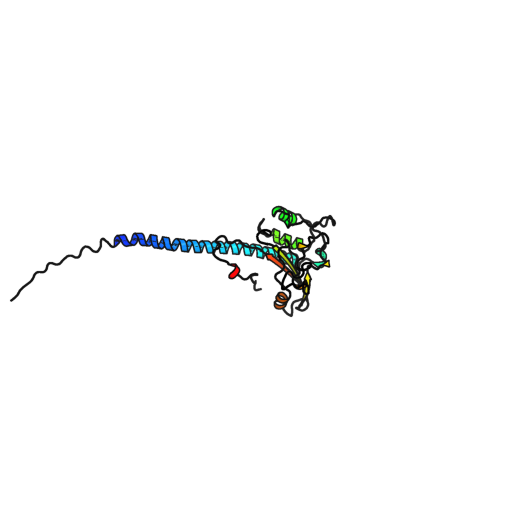21.670 -3.444 1.00 84.75 212 ARG A C 1
ATOM 1661 O O . ARG A 1 212 ? 0.763 -21.780 -3.880 1.00 84.75 212 ARG A O 1
ATOM 1668 N N . LEU A 1 213 ? 2.984 -21.734 -4.226 1.00 85.31 213 LEU A N 1
ATOM 1669 C CA . LEU A 1 213 ? 2.926 -22.038 -5.651 1.00 85.31 213 LEU A CA 1
ATOM 1670 C C . LEU A 1 213 ? 2.621 -23.520 -5.875 1.00 85.31 213 LEU A C 1
ATOM 1672 O O . LEU A 1 213 ? 3.139 -24.401 -5.194 1.00 85.31 213 LEU A O 1
ATOM 1676 N N . LEU A 1 214 ? 1.767 -23.788 -6.859 1.00 85.44 214 LEU A N 1
ATOM 1677 C CA . LEU A 1 214 ? 1.516 -25.143 -7.335 1.00 85.44 214 LEU A CA 1
ATOM 1678 C C . LEU A 1 214 ? 2.638 -25.558 -8.294 1.00 85.44 214 LEU A C 1
ATOM 1680 O O . LEU A 1 214 ? 3.093 -24.741 -9.095 1.00 85.44 214 LEU A O 1
ATOM 1684 N N . GLU A 1 215 ? 3.029 -26.833 -8.268 1.00 81.69 215 GLU A N 1
ATOM 1685 C CA . GLU A 1 215 ? 4.061 -27.378 -9.170 1.00 81.69 215 GLU A CA 1
ATOM 1686 C C . GLU A 1 215 ? 3.704 -27.187 -10.656 1.00 81.69 215 GLU A C 1
ATOM 1688 O O . GLU A 1 215 ? 4.582 -26.990 -11.490 1.00 81.69 215 GLU A O 1
ATOM 1693 N N . GLU A 1 216 ? 2.410 -27.173 -10.985 1.00 84.00 216 GLU A N 1
ATOM 1694 C CA . GLU A 1 216 ? 1.891 -26.976 -12.346 1.00 84.00 216 GLU A CA 1
ATOM 1695 C C . GLU A 1 216 ? 1.534 -25.509 -12.660 1.00 84.00 216 GLU A C 1
ATOM 1697 O O . GLU A 1 216 ? 0.789 -25.237 -13.605 1.00 84.00 216 GLU A O 1
ATOM 1702 N N . ALA A 1 217 ? 2.012 -24.540 -11.867 1.00 83.50 217 ALA A N 1
ATOM 1703 C CA . ALA A 1 217 ? 1.722 -23.132 -12.124 1.00 83.50 217 ALA A CA 1
ATOM 1704 C C . ALA A 1 217 ? 2.225 -22.718 -13.526 1.00 83.50 217 ALA A C 1
ATOM 1706 O O . ALA A 1 217 ? 3.384 -22.986 -13.869 1.00 83.50 217 ALA A O 1
ATOM 1707 N N . PRO A 1 218 ? 1.380 -22.060 -14.346 1.00 84.56 218 PRO A N 1
ATOM 1708 C CA . PRO A 1 218 ? 1.759 -21.657 -15.693 1.00 84.56 218 PRO A CA 1
ATOM 1709 C C . PRO A 1 218 ? 2.896 -20.632 -15.664 1.00 84.56 218 PRO A C 1
ATOM 1711 O O . PRO A 1 218 ? 3.092 -19.925 -14.676 1.00 84.56 218 PRO A O 1
ATOM 1714 N N . ALA A 1 219 ? 3.617 -20.514 -16.780 1.00 88.44 219 ALA A N 1
ATOM 1715 C CA . ALA A 1 219 ? 4.620 -19.471 -16.959 1.00 88.44 219 ALA A CA 1
ATOM 1716 C C . ALA A 1 219 ? 3.938 -18.094 -17.066 1.00 88.44 219 ALA A C 1
ATOM 1718 O O . ALA A 1 219 ? 3.467 -17.709 -18.136 1.00 88.44 219 ALA A O 1
ATOM 1719 N N . THR A 1 220 ? 3.839 -17.386 -15.943 1.00 89.31 220 THR A N 1
ATOM 1720 C CA . THR A 1 220 ? 3.131 -16.106 -15.793 1.00 89.31 220 THR A CA 1
ATOM 1721 C C . THR A 1 220 ? 3.806 -15.239 -14.733 1.00 89.31 220 THR A C 1
ATOM 1723 O O . THR A 1 220 ? 4.700 -15.694 -14.025 1.00 89.31 220 THR A O 1
ATOM 1726 N N . ALA A 1 221 ? 3.367 -13.992 -14.589 1.00 87.38 221 ALA A N 1
ATOM 1727 C CA . ALA A 1 221 ? 3.718 -13.147 -13.456 1.00 87.38 221 ALA A CA 1
ATOM 1728 C C . ALA A 1 221 ? 2.521 -12.943 -12.515 1.00 87.38 221 ALA A C 1
ATOM 1730 O O . ALA A 1 221 ? 1.365 -12.978 -12.940 1.00 87.38 221 ALA A O 1
ATOM 1731 N N . PHE A 1 222 ? 2.820 -12.712 -11.240 1.00 90.50 222 PHE A N 1
ATOM 1732 C CA . PHE A 1 222 ? 1.886 -12.269 -10.214 1.00 90.50 222 PHE A CA 1
ATOM 1733 C C . PHE A 1 222 ? 2.212 -10.832 -9.827 1.00 90.50 222 PHE A C 1
ATOM 1735 O O . PHE A 1 222 ? 3.371 -10.512 -9.565 1.00 90.50 222 PHE A O 1
ATOM 1742 N N . VAL A 1 223 ? 1.182 -9.992 -9.750 1.00 93.44 223 VAL A N 1
ATOM 1743 C CA . VAL A 1 223 ? 1.265 -8.655 -9.157 1.00 93.44 223 VAL A CA 1
ATOM 1744 C C . VAL A 1 223 ? 0.667 -8.733 -7.761 1.00 93.44 223 VAL A C 1
ATOM 1746 O O . VAL A 1 223 ? -0.488 -9.123 -7.591 1.00 93.44 223 VAL A O 1
ATOM 1749 N N . ILE A 1 224 ? 1.473 -8.390 -6.766 1.00 93.56 224 ILE A N 1
ATOM 1750 C CA . ILE A 1 224 ? 1.112 -8.379 -5.354 1.00 93.56 224 ILE A CA 1
ATOM 1751 C C . ILE A 1 224 ? 1.024 -6.913 -4.935 1.00 93.56 224 ILE A C 1
ATOM 1753 O O . ILE A 1 224 ? 1.990 -6.168 -5.091 1.00 93.56 224 ILE A O 1
ATOM 1757 N N . VAL A 1 225 ? -0.144 -6.506 -4.439 1.00 95.50 225 VAL A N 1
ATOM 1758 C CA . VAL A 1 225 ? -0.381 -5.168 -3.887 1.00 95.50 225 VAL A CA 1
ATOM 1759 C C . VAL A 1 225 ? -0.725 -5.328 -2.414 1.00 95.50 225 VAL A C 1
ATOM 1761 O O . VAL A 1 225 ? -1.740 -5.933 -2.069 1.00 95.50 225 VAL A O 1
ATOM 1764 N N . GLU A 1 226 ? 0.133 -4.795 -1.559 1.00 93.50 226 GLU A N 1
ATOM 1765 C CA . GLU A 1 226 ? 0.011 -4.806 -0.106 1.00 93.50 226 GLU A CA 1
ATOM 1766 C C . GLU A 1 226 ? -0.298 -3.379 0.342 1.00 93.50 226 GLU A C 1
ATOM 1768 O O . GLU A 1 226 ? 0.436 -2.448 0.009 1.00 93.50 226 GLU A O 1
ATOM 1773 N N . ILE A 1 227 ? -1.397 -3.184 1.069 1.00 94.44 227 ILE A N 1
ATOM 1774 C CA . ILE A 1 227 ? -1.700 -1.891 1.686 1.00 94.44 227 ILE A CA 1
ATOM 1775 C C . ILE A 1 227 ? -1.573 -2.050 3.194 1.00 94.44 227 ILE A C 1
ATOM 1777 O O . ILE A 1 227 ? -2.365 -2.753 3.818 1.00 94.44 227 ILE A O 1
ATOM 1781 N N . PHE A 1 228 ? -0.572 -1.387 3.759 1.00 91.94 228 PHE A N 1
ATOM 1782 C CA . PHE A 1 228 ? -0.323 -1.345 5.189 1.00 91.94 228 PHE A CA 1
ATOM 1783 C C . PHE A 1 228 ? -1.131 -0.210 5.792 1.00 91.94 228 PHE A C 1
ATOM 1785 O O . PHE A 1 228 ? -0.986 0.944 5.383 1.00 91.94 228 PHE A O 1
ATOM 1792 N N . HIS A 1 229 ? -1.975 -0.545 6.762 1.00 90.38 229 HIS A N 1
ATOM 1793 C CA . HIS A 1 229 ? -2.797 0.432 7.451 1.00 90.38 229 HIS A CA 1
ATOM 1794 C C . HIS A 1 229 ? -2.952 0.092 8.933 1.00 90.38 229 HIS A C 1
ATOM 1796 O O . HIS A 1 229 ? -3.444 -0.984 9.279 1.00 90.38 229 HIS A O 1
ATOM 1802 N N . ALA A 1 230 ? -2.594 1.029 9.809 1.00 86.94 230 ALA A N 1
ATOM 1803 C CA . ALA A 1 230 ? -2.918 0.937 11.225 1.00 86.94 230 ALA A CA 1
ATOM 1804 C C . ALA A 1 230 ? -4.328 1.491 11.479 1.00 86.94 230 ALA A C 1
ATOM 1806 O O . ALA A 1 230 ? -4.544 2.703 11.543 1.00 86.94 230 ALA A O 1
ATOM 1807 N N . ALA A 1 231 ? -5.299 0.596 11.656 1.00 82.88 231 ALA A N 1
ATOM 1808 C CA . ALA A 1 231 ? -6.658 0.990 12.004 1.00 82.88 231 ALA A CA 1
ATOM 1809 C C . ALA A 1 231 ? -6.737 1.390 13.494 1.00 82.88 231 ALA A C 1
ATOM 1811 O O . ALA A 1 231 ? -6.499 0.549 14.367 1.00 82.88 231 ALA A O 1
ATOM 1812 N N . PRO A 1 232 ? -7.073 2.649 13.835 1.00 78.56 232 PRO A N 1
ATOM 1813 C CA . PRO A 1 232 ? -7.190 3.067 15.224 1.00 78.56 232 PRO A CA 1
ATOM 1814 C C . PRO A 1 232 ? -8.441 2.460 15.869 1.00 78.56 232 PRO A C 1
ATOM 1816 O O . PRO A 1 232 ? -9.540 2.520 15.320 1.00 78.56 232 PRO A O 1
ATOM 1819 N N . HIS A 1 233 ? -8.285 1.911 17.072 1.00 78.06 233 HIS A N 1
ATOM 1820 C CA . HIS A 1 233 ? -9.401 1.381 17.855 1.00 78.06 233 HIS A CA 1
ATOM 1821 C C . HIS A 1 233 ? -10.018 2.502 18.691 1.00 78.06 233 HIS A C 1
ATOM 1823 O O . HIS A 1 233 ? -9.317 3.200 19.426 1.00 78.06 233 HIS A O 1
ATOM 1829 N N . PHE A 1 234 ? -11.336 2.676 18.607 1.00 78.69 234 PHE A N 1
ATOM 1830 C CA . PHE A 1 234 ? -12.019 3.777 19.291 1.00 78.69 234 PHE A CA 1
ATOM 1831 C C . PHE A 1 234 ? -12.155 3.518 20.792 1.00 78.69 234 PHE A C 1
ATOM 1833 O O . PHE A 1 234 ? -12.076 4.455 21.585 1.00 78.69 234 PHE A O 1
ATOM 1840 N N . ILE A 1 235 ? -12.376 2.259 21.188 1.00 78.31 235 ILE A N 1
ATOM 1841 C CA . ILE A 1 235 ? -12.568 1.899 22.602 1.00 78.31 235 ILE A CA 1
A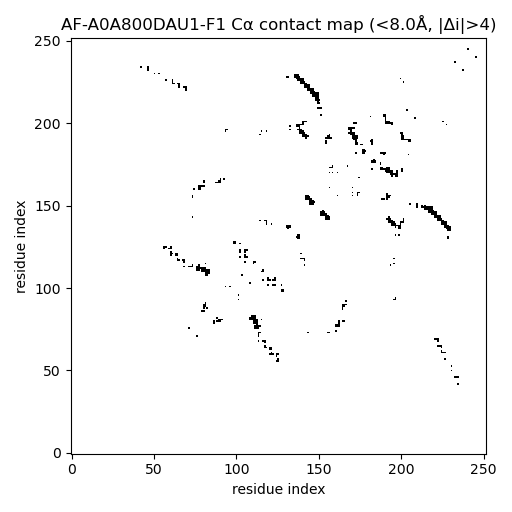TOM 1842 C C . ILE A 1 235 ? -11.285 1.389 23.262 1.00 78.31 235 ILE A C 1
ATOM 1844 O O . ILE A 1 235 ? -11.218 1.368 24.487 1.00 78.31 235 ILE A O 1
ATOM 1848 N N . GLY A 1 236 ? -10.282 0.963 22.481 1.00 75.38 236 GLY A N 1
ATOM 1849 C CA . GLY A 1 236 ? -8.995 0.460 22.987 1.00 75.38 236 GLY A CA 1
ATOM 1850 C C . GLY A 1 236 ? -9.095 -0.771 23.903 1.00 75.38 236 GLY A C 1
ATOM 1851 O O . GLY A 1 236 ? -8.120 -1.134 24.553 1.00 75.38 236 GLY A O 1
ATOM 1852 N N . LEU A 1 237 ? -10.273 -1.397 23.987 1.00 71.56 237 LEU A N 1
ATOM 1853 C CA . LEU A 1 237 ? -10.570 -2.506 24.900 1.00 71.56 237 LEU A CA 1
ATOM 1854 C C . LEU A 1 237 ? -10.157 -3.870 24.335 1.00 71.56 237 LEU A C 1
ATOM 1856 O O . LEU A 1 237 ? -9.981 -4.808 25.109 1.00 71.56 237 LEU A O 1
ATOM 1860 N N . PHE A 1 238 ? -9.998 -3.984 23.014 1.00 67.44 238 PHE A N 1
ATOM 1861 C CA . PHE A 1 238 ? -9.642 -5.230 22.338 1.00 67.44 238 PHE A CA 1
ATOM 1862 C C . PHE A 1 238 ? -8.549 -4.981 21.301 1.00 67.44 238 PHE A C 1
ATOM 1864 O O . PHE A 1 238 ? -8.666 -4.067 20.490 1.00 67.44 238 PHE A O 1
ATOM 1871 N N . THR A 1 239 ? -7.507 -5.809 21.289 1.00 65.00 239 THR A N 1
ATOM 1872 C CA . THR A 1 239 ? -6.494 -5.865 20.228 1.00 65.00 239 THR A CA 1
ATOM 1873 C C . THR A 1 239 ? -6.919 -6.913 19.200 1.00 65.00 239 THR A C 1
ATOM 1875 O O . THR A 1 239 ? -6.492 -8.062 19.220 1.00 65.00 239 THR A O 1
ATOM 1878 N N . ILE A 1 240 ? -7.820 -6.536 18.291 1.00 62.97 240 ILE A N 1
ATOM 1879 C CA . ILE A 1 240 ? -8.368 -7.445 17.268 1.00 62.97 240 ILE A CA 1
ATOM 1880 C C . ILE A 1 240 ? -7.272 -8.070 16.381 1.00 62.97 240 ILE A C 1
ATOM 1882 O O . ILE A 1 240 ? -7.433 -9.209 15.944 1.00 62.97 240 ILE A O 1
ATOM 1886 N N . GLY A 1 241 ? -6.132 -7.391 16.202 1.00 58.78 241 GLY A N 1
ATOM 1887 C CA . GLY A 1 241 ? -4.965 -7.927 15.489 1.00 58.78 241 GLY A CA 1
ATOM 1888 C C . GLY A 1 241 ? -4.328 -9.179 16.113 1.00 58.78 241 GLY A C 1
ATOM 1889 O O . GLY A 1 241 ? -3.571 -9.863 15.440 1.00 58.78 241 GLY A O 1
ATOM 1890 N N . GLU A 1 242 ? -4.642 -9.536 17.365 1.00 60.94 242 GLU A N 1
ATOM 1891 C CA . GLU A 1 242 ? -4.206 -10.820 17.948 1.00 60.94 242 GLU A CA 1
ATOM 1892 C C . GLU A 1 242 ? -5.098 -12.000 17.530 1.00 60.94 242 GLU A C 1
ATOM 1894 O O . GLU A 1 242 ? -4.682 -13.156 17.592 1.00 60.94 242 GLU A O 1
ATOM 1899 N N . VAL A 1 243 ? -6.341 -11.723 17.125 1.00 62.09 243 VAL A N 1
ATOM 1900 C CA . VAL A 1 243 ? -7.349 -12.744 16.793 1.00 62.09 243 VAL A CA 1
ATOM 1901 C C . VAL A 1 243 ? -7.508 -12.896 15.282 1.00 62.09 243 VAL A C 1
ATOM 1903 O O . VAL A 1 243 ? -7.814 -13.986 14.796 1.00 62.09 243 VAL A O 1
ATOM 1906 N N . ILE A 1 244 ? -7.304 -11.810 14.538 1.00 63.31 244 ILE A N 1
ATOM 1907 C CA . ILE A 1 244 ? -7.386 -11.787 13.083 1.00 63.31 244 ILE A CA 1
ATOM 1908 C C . ILE A 1 244 ? -5.960 -11.853 12.520 1.00 63.31 244 ILE A C 1
ATOM 1910 O O . ILE A 1 244 ? -5.189 -10.929 12.761 1.00 63.31 244 ILE A O 1
ATOM 1914 N N . PRO A 1 245 ? -5.592 -12.925 11.793 1.00 61.69 245 PRO A N 1
ATOM 1915 C CA . PRO A 1 245 ? -4.258 -13.049 11.217 1.00 61.69 245 PRO A CA 1
ATOM 1916 C C . PRO A 1 245 ? -4.003 -11.956 10.174 1.00 61.69 245 PRO A C 1
ATOM 1918 O O . PRO A 1 245 ? -4.895 -11.633 9.390 1.00 61.69 245 PRO A O 1
ATOM 1921 N N . ASP A 1 246 ? -2.772 -11.454 10.142 1.00 59.66 246 ASP A N 1
ATOM 1922 C CA . ASP A 1 246 ? -2.276 -10.498 9.153 1.00 59.66 246 ASP A CA 1
ATOM 1923 C C . ASP A 1 246 ? -1.220 -11.184 8.261 1.00 59.66 246 ASP A C 1
ATOM 1925 O O . ASP A 1 246 ? -0.274 -11.766 8.805 1.00 59.66 246 ASP A O 1
ATOM 1929 N N . PRO A 1 247 ? -1.384 -11.223 6.925 1.00 63.06 247 PRO A N 1
ATOM 1930 C CA . PRO A 1 247 ? -2.587 -10.866 6.170 1.00 63.06 247 PRO A CA 1
ATOM 1931 C C . PRO A 1 247 ? -3.704 -11.909 6.341 1.00 63.06 247 PRO A C 1
ATOM 1933 O O . PRO A 1 247 ? -3.443 -13.113 6.441 1.00 63.06 247 PRO A O 1
ATOM 1936 N N . ILE A 1 248 ? -4.972 -11.475 6.292 1.00 58.31 248 ILE A N 1
ATOM 1937 C CA . ILE A 1 248 ? -6.116 -12.402 6.350 1.00 58.31 248 ILE A CA 1
ATOM 1938 C C . ILE A 1 248 ? -6.082 -13.304 5.108 1.00 58.31 248 ILE A C 1
ATOM 1940 O O . ILE A 1 248 ? -6.230 -12.807 3.985 1.00 58.31 248 ILE A O 1
ATOM 1944 N N . PRO A 1 249 ? -5.931 -14.633 5.263 1.00 55.22 249 PRO A N 1
ATOM 1945 C CA . PRO A 1 249 ? -5.875 -15.534 4.127 1.00 55.22 249 PRO A CA 1
ATOM 1946 C C . PRO A 1 249 ? -7.253 -15.606 3.470 1.00 55.22 249 PRO A C 1
ATOM 1948 O O . PRO A 1 249 ? -8.192 -16.198 4.009 1.00 55.22 249 PRO A O 1
ATOM 1951 N N . THR A 1 250 ? -7.375 -15.032 2.275 1.00 43.88 250 THR A N 1
ATOM 1952 C CA . THR A 1 250 ? -8.514 -15.322 1.407 1.00 43.88 250 THR A CA 1
ATOM 1953 C C . THR A 1 250 ? -8.320 -16.739 0.884 1.00 43.88 250 THR A C 1
ATOM 1955 O O . THR A 1 250 ? -7.363 -17.041 0.172 1.00 43.88 250 THR A O 1
ATOM 1958 N N . ARG A 1 251 ? -9.174 -17.666 1.326 1.00 42.50 251 ARG A N 1
ATOM 1959 C CA . ARG A 1 251 ? -9.222 -18.980 0.684 1.00 42.50 251 ARG A CA 1
ATOM 1960 C C . ARG A 1 251 ? -9.770 -18.772 -0.736 1.00 42.50 251 ARG A C 1
ATOM 1962 O O . ARG A 1 251 ? -10.745 -18.028 -0.858 1.00 42.50 251 ARG A O 1
ATOM 1969 N N . PRO A 1 252 ? -9.138 -19.359 -1.764 1.00 40.59 252 PRO A N 1
ATOM 1970 C CA . PRO A 1 252 ? -9.643 -19.301 -3.132 1.00 40.59 252 PRO A CA 1
ATOM 1971 C C . PRO A 1 252 ? -11.032 -19.939 -3.259 1.00 40.59 252 PRO A C 1
ATOM 1973 O O . PRO A 1 252 ? -11.347 -20.854 -2.458 1.00 40.59 252 PRO A O 1
#

Secondary structure (DSSP, 8-state):
--------------SSSSGGGSSTTHHHHHHHHHHHHHHHHHHHHHHHHHHHHHHHHHHHHHHHHHHHHTTS-HHHHTTS-S-TT-TTSPPP-GGGS-HHHHHHHHHH-----HHHHHHHHHHHTSPTT---TTTS--EEEEEEEEEETTEEEEEES-GGGS-TTS-GGGEETTS-GGGBTTB-TT-GGGG-EEESSSS---S--HHHHHHHS-TT--SEEEEEEEEE--PPPSS-S--GGGTS-SS-----

Radius of gyration: 32.17 Å; Cα contacts (8 Å, |Δi|>4): 349; chains: 1; bounding box: 88×52×107 Å

Sequence (252 aa):
MGKMENQPKRASVEHEAGARRAGLGQSMVETAIMLPILLFLIAGIVEIGALGNEYMIFHDAAREAARFGANLDPELTSKYPFDAHNPDDPFPDIRSMSPVQIRRMCQEGDTTNFYYEVACLAYQNLPLGRLDWVDNGDDIVITVVGVKDGQIVQRWPLPTHKNPLDRSYHFMGADDGDANPTCTITQTVNCRSWSFFGVRHSEFDNDTLSQRLLEEAPATAFVIVEIFHAAPHFIGLFTIGEVIPDPIPTRP

Solvent-accessible surface area (backbone atoms only — not comparable to full-atom values): 14749 Å² total; per-residue (Å²): 140,78,92,82,84,84,79,82,84,79,81,88,81,82,83,72,79,73,66,77,68,68,61,72,59,50,61,56,51,53,46,65,60,48,48,60,56,51,51,51,52,51,52,51,53,51,51,53,51,52,53,51,52,51,49,50,45,54,52,51,16,31,51,53,18,25,60,55,43,63,78,55,54,65,86,75,24,34,53,48,40,51,42,71,89,43,90,83,58,61,49,78,65,64,85,81,47,54,58,68,54,50,51,47,48,54,74,73,49,58,48,62,16,41,62,58,54,27,49,32,48,23,55,68,56,44,66,86,68,69,71,42,51,84,89,60,45,15,28,45,27,39,31,38,39,33,31,44,76,32,36,80,76,46,55,28,56,47,74,89,40,59,34,91,60,47,65,74,57,28,43,30,34,55,76,60,49,64,85,37,95,86,23,34,71,89,38,29,70,39,31,25,11,34,14,72,68,42,69,51,64,51,87,68,36,53,69,64,47,53,75,69,47,48,72,82,37,66,77,45,72,47,55,45,51,47,74,46,72,73,81,82,66,92,80,72,81,68,72,58,75,81,78,46,62,85,78,71,82,79,77,131

Foldseek 3Di:
DDDDDDDDDDDPDDPPPPPVVVPPVPVVVVCVVVVVVVVVVVLVVVLVVVVVVVVVLLVVLQVVLQVVLQVDDQQPFQQAEQANVDRPDFHDLCLPDALVVLLCSLVVTDGSRSVSVSQSSSSNSDPGPQADCPPQVWWKKKKKFWDAQLATPAIDDAPVSHHPRYDPLQFQLNPDAPPDVLSHNVRSRQWTIGIDNSRDTDPGGRVNVSVVTDSRDHRGMGMGIDTDGDDDRPVPPDPCCVVQDVPRDDDD

pLDDT: mean 79.36, std 15.64, range [40.41, 97.38]

Mean predicted aligned error: 10.59 Å